Protein AF-C5M6R9-F1 (afdb_monomer_lite)

InterPro domains:
  IPR021102 Peptide-N4-(N-acetyl-beta-glucosaminyl)asparagine amidase A [PTHR31104] (131-261)
  IPR056948 Peptide N-acetyl-beta-D-glucosaminyl asparaginase amidase A, N-terminal [PF12222] (145-262)

Structure (mmCIF, N/CA/C/O backbone):
data_AF-C5M6R9-F1
#
_entry.id   AF-C5M6R9-F1
#
loop_
_atom_site.group_PDB
_atom_site.id
_atom_site.type_symbol
_atom_site.label_atom_id
_atom_site.label_alt_id
_atom_site.label_comp_id
_atom_site.label_asym_id
_atom_site.label_entity_id
_atom_site.label_seq_id
_atom_site.pdbx_PDB_ins_code
_atom_site.Cartn_x
_atom_site.Cartn_y
_atom_site.Cartn_z
_atom_site.occupancy
_atom_site.B_iso_or_equiv
_atom_site.auth_seq_id
_atom_site.auth_comp_id
_atom_site.auth_asym_id
_atom_site.auth_atom_id
_atom_site.pdbx_PDB_model_num
ATOM 1 N N . MET A 1 1 ? -46.807 18.264 -46.417 1.00 38.69 1 MET A N 1
ATOM 2 C CA . MET A 1 1 ? -46.047 17.121 -46.962 1.00 38.69 1 MET A CA 1
ATOM 3 C C . MET A 1 1 ? -45.577 16.313 -45.769 1.00 38.69 1 MET A C 1
ATOM 5 O O . MET A 1 1 ? -45.099 16.909 -44.813 1.00 38.69 1 MET A O 1
ATOM 9 N N . SER A 1 2 ? -45.926 15.034 -45.768 1.00 37.41 2 SER A N 1
ATOM 10 C CA . SER A 1 2 ? -45.982 14.111 -44.634 1.00 37.41 2 SER A CA 1
ATOM 11 C C . SER A 1 2 ? -44.645 13.900 -43.928 1.00 37.41 2 SER A C 1
ATOM 13 O O . SER A 1 2 ? -43.600 13.808 -44.567 1.00 37.41 2 SER A O 1
ATOM 15 N N . PHE A 1 3 ? -44.712 13.769 -42.603 1.00 45.31 3 PHE A N 1
ATOM 16 C CA . PHE A 1 3 ? -43.693 13.081 -41.820 1.00 45.31 3 PHE A CA 1
ATOM 17 C C . PHE A 1 3 ? -43.727 11.605 -42.219 1.00 45.31 3 PHE A C 1
ATOM 19 O O . PHE A 1 3 ? -44.753 10.948 -42.058 1.00 45.31 3 PHE A O 1
ATOM 26 N N . GLN A 1 4 ? -42.632 11.117 -42.794 1.00 43.00 4 GLN A N 1
ATOM 27 C CA . GLN A 1 4 ? -42.444 9.701 -43.078 1.00 43.00 4 GLN A CA 1
ATOM 28 C C . GLN A 1 4 ? -41.712 9.076 -41.885 1.00 43.00 4 GLN A C 1
ATOM 30 O O . GLN A 1 4 ? -40.565 9.434 -41.604 1.00 43.00 4 GLN A O 1
ATOM 35 N N . ASP A 1 5 ? -42.404 8.171 -41.194 1.00 44.88 5 ASP A N 1
ATOM 36 C CA . ASP A 1 5 ? -41.852 7.270 -40.184 1.00 44.88 5 ASP A CA 1
ATOM 37 C C . ASP A 1 5 ? -40.653 6.498 -40.749 1.00 44.88 5 ASP A C 1
ATOM 39 O O . ASP A 1 5 ? -40.731 5.895 -41.824 1.00 44.88 5 ASP A O 1
ATOM 43 N N . LYS A 1 6 ? -39.535 6.514 -40.017 1.00 52.47 6 LYS A N 1
ATOM 44 C CA . LYS A 1 6 ? -38.397 5.626 -40.265 1.00 52.47 6 LYS A CA 1
ATOM 45 C C . LYS A 1 6 ? -38.565 4.354 -39.435 1.00 52.47 6 LYS A C 1
ATOM 47 O O . LYS A 1 6 ? -38.805 4.414 -38.235 1.00 52.47 6 LYS A O 1
ATOM 52 N N . ASN A 1 7 ? -38.435 3.231 -40.129 1.00 51.91 7 ASN A N 1
ATOM 53 C CA . ASN A 1 7 ? -38.547 1.857 -39.650 1.00 51.91 7 ASN A CA 1
ATOM 54 C C . ASN A 1 7 ? -37.552 1.569 -38.493 1.00 51.91 7 ASN A C 1
ATOM 56 O O . ASN A 1 7 ? -36.393 1.963 -38.629 1.00 51.91 7 ASN A O 1
ATOM 60 N N . PRO A 1 8 ? -37.940 0.900 -37.387 1.00 50.84 8 PRO A N 1
ATOM 61 C CA . PRO A 1 8 ? -37.079 0.720 -36.211 1.00 50.84 8 PRO A CA 1
ATOM 62 C C . PRO A 1 8 ? -36.152 -0.515 -36.243 1.00 50.84 8 PRO A C 1
ATOM 64 O O . PRO A 1 8 ? -35.518 -0.804 -35.232 1.00 50.84 8 PRO A O 1
ATOM 67 N N . ASP A 1 9 ? -36.011 -1.206 -37.377 1.00 47.12 9 ASP A N 1
ATOM 68 C CA . ASP A 1 9 ? -35.342 -2.520 -37.438 1.00 47.12 9 ASP A CA 1
ATOM 69 C C . ASP A 1 9 ? -33.933 -2.509 -38.080 1.00 47.12 9 ASP A C 1
ATOM 71 O O . ASP A 1 9 ? -33.476 -3.525 -38.602 1.00 47.12 9 ASP A O 1
ATOM 75 N N . GLU A 1 10 ? -33.204 -1.386 -38.056 1.00 50.50 10 GLU A N 1
ATOM 76 C CA . GLU A 1 10 ? -31.784 -1.388 -38.456 1.00 50.50 10 GLU A CA 1
ATOM 77 C C . GLU A 1 10 ? -30.890 -1.897 -37.312 1.00 50.50 10 GLU A C 1
ATOM 79 O O . GLU A 1 10 ? -30.473 -1.166 -36.411 1.00 50.50 10 GLU A O 1
ATOM 84 N N . GLU A 1 11 ? -30.594 -3.194 -37.364 1.00 43.97 11 GLU A N 1
ATOM 85 C CA . GLU A 1 11 ? -29.612 -3.876 -36.527 1.00 43.97 11 GLU A CA 1
ATOM 86 C C . GLU A 1 11 ? -28.192 -3.355 -36.840 1.00 43.97 11 GLU A C 1
ATOM 88 O O . GLU A 1 11 ? -27.614 -3.621 -37.895 1.00 43.97 11 GLU A O 1
ATOM 93 N N . TYR A 1 12 ? -27.617 -2.568 -35.925 1.00 38.44 12 TYR A N 1
ATOM 94 C CA . TYR A 1 12 ? -26.248 -2.053 -36.037 1.00 38.44 12 TYR A CA 1
ATOM 95 C C . TYR A 1 12 ? -25.220 -3.183 -35.843 1.00 38.44 12 TYR A C 1
ATOM 97 O O . TYR A 1 12 ? -24.887 -3.551 -34.715 1.00 38.44 12 TYR A O 1
ATOM 105 N N . SER A 1 13 ? -24.660 -3.709 -36.937 1.00 40.56 13 SER A N 1
ATOM 106 C CA . SER A 1 13 ? -23.525 -4.637 -36.884 1.00 40.56 13 SER A CA 1
ATOM 107 C C . SER A 1 13 ? -22.204 -3.879 -36.681 1.00 40.56 13 SER A C 1
ATOM 109 O O . SER A 1 13 ? -21.781 -3.110 -37.547 1.00 40.56 13 SER A O 1
ATOM 111 N N . PHE A 1 14 ? -21.523 -4.109 -35.557 1.00 39.47 14 PHE A N 1
ATOM 112 C CA . PHE A 1 14 ? -20.138 -3.670 -35.357 1.00 39.47 14 PHE A CA 1
ATOM 113 C C . PHE A 1 14 ? -19.188 -4.551 -36.188 1.00 39.47 14 PHE A C 1
ATOM 115 O O . PHE A 1 14 ? -19.327 -5.775 -36.138 1.00 39.47 14 PHE A O 1
ATOM 122 N N . PRO A 1 15 ? -18.195 -3.994 -36.908 1.00 38.84 15 PRO A N 1
ATOM 123 C CA . PRO A 1 15 ? -17.178 -4.813 -37.557 1.00 38.84 15 PRO A CA 1
ATOM 124 C C . PRO A 1 15 ? -16.366 -5.554 -36.487 1.00 38.84 15 PRO A C 1
ATOM 126 O O . PRO A 1 15 ? -15.721 -4.927 -35.644 1.00 38.84 15 PRO A O 1
ATOM 129 N N . GLN A 1 16 ? -16.399 -6.887 -36.507 1.00 38.69 16 GLN A N 1
ATOM 130 C CA . GLN A 1 16 ? -15.466 -7.716 -35.749 1.00 38.69 16 GLN A CA 1
ATOM 131 C C . GLN A 1 16 ? -14.066 -7.488 -36.327 1.00 38.69 16 GLN A C 1
ATOM 133 O O . GLN A 1 16 ? -13.792 -7.851 -37.468 1.00 38.69 16 GLN A O 1
ATOM 138 N N . ALA A 1 17 ? -13.181 -6.859 -35.556 1.00 43.09 17 ALA A N 1
ATOM 139 C CA . ALA A 1 17 ? -11.762 -6.864 -35.873 1.00 43.09 17 ALA A CA 1
ATOM 140 C C . ALA A 1 17 ? -11.228 -8.276 -35.594 1.00 43.09 17 ALA A C 1
ATOM 142 O O . ALA A 1 17 ? -11.026 -8.649 -34.438 1.00 43.09 17 ALA A O 1
ATOM 143 N N . GLU A 1 18 ? -11.048 -9.071 -36.647 1.00 43.03 18 GLU A N 1
ATOM 144 C CA . GLU A 1 18 ? -10.350 -10.352 -36.567 1.00 43.03 18 GLU A CA 1
ATOM 145 C C . GLU A 1 18 ? -8.903 -10.103 -36.117 1.00 43.03 18 GLU A C 1
ATOM 147 O O . GLU A 1 18 ? -8.124 -9.416 -36.781 1.00 43.03 18 GLU A O 1
ATOM 152 N N . LEU A 1 19 ? -8.550 -10.630 -34.943 1.00 47.28 19 LEU A N 1
ATOM 153 C CA . LEU A 1 19 ? -7.165 -10.700 -34.486 1.00 47.28 19 LEU A CA 1
ATOM 154 C C . LEU A 1 19 ? -6.389 -11.643 -35.422 1.00 47.28 19 LEU A C 1
ATOM 156 O O . LEU A 1 19 ? -6.936 -12.678 -35.810 1.00 47.28 19 LEU A O 1
ATOM 160 N N . PRO A 1 20 ? -5.130 -11.332 -35.781 1.00 45.91 20 PRO A N 1
ATOM 161 C CA . PRO A 1 20 ? -4.355 -12.201 -36.656 1.00 45.91 20 PRO A CA 1
ATOM 162 C C . PRO A 1 20 ? -4.184 -13.600 -36.033 1.00 45.91 20 PRO A C 1
ATOM 164 O O . PRO A 1 20 ? -4.051 -13.715 -34.809 1.00 45.91 20 PRO A O 1
ATOM 167 N N . PRO A 1 21 ? -4.176 -14.665 -36.854 1.00 37.38 21 PRO A N 1
ATOM 168 C CA . PRO A 1 21 ? -4.098 -16.037 -36.373 1.00 37.38 21 PRO A CA 1
ATOM 169 C C . PRO A 1 21 ? -2.749 -16.306 -35.695 1.00 37.38 21 PRO A C 1
ATOM 171 O O . PRO A 1 21 ? -1.691 -15.912 -36.185 1.00 37.38 21 PRO A O 1
ATOM 174 N N . TYR A 1 22 ? -2.812 -16.991 -34.553 1.00 37.94 22 TYR A N 1
ATOM 175 C CA . TYR A 1 22 ? -1.663 -17.415 -33.759 1.00 37.94 22 TYR A CA 1
ATOM 176 C C . TYR A 1 22 ? -0.849 -18.437 -34.564 1.00 37.94 22 TYR A C 1
ATOM 178 O O . TYR A 1 22 ? -1.315 -19.548 -34.803 1.00 37.94 22 TYR A O 1
ATOM 186 N N . SER A 1 23 ? 0.346 -18.065 -35.025 1.00 39.31 23 SER A N 1
ATOM 187 C CA . SER A 1 23 ? 1.280 -19.024 -35.613 1.00 39.31 23 SER A CA 1
ATOM 188 C C . SER A 1 23 ? 1.998 -19.778 -34.497 1.00 39.31 23 SER A C 1
ATOM 190 O O . SER A 1 23 ? 2.728 -19.175 -33.705 1.00 39.31 23 SER A O 1
ATOM 192 N N . ASP A 1 24 ? 1.799 -21.092 -34.469 1.00 34.03 24 ASP A N 1
ATOM 193 C CA . ASP A 1 24 ? 2.538 -22.053 -33.660 1.00 34.03 24 ASP A CA 1
ATOM 194 C C . ASP A 1 24 ? 4.047 -21.941 -33.924 1.00 34.03 24 ASP A C 1
ATOM 196 O O . ASP A 1 24 ? 4.553 -22.383 -34.953 1.00 34.03 24 ASP A O 1
ATOM 200 N N . ILE A 1 25 ? 4.795 -21.377 -32.972 1.00 43.09 25 ILE A N 1
ATOM 201 C CA . ILE A 1 25 ? 6.245 -21.594 -32.870 1.00 43.09 25 ILE A CA 1
ATOM 202 C C . ILE A 1 25 ? 6.460 -22.749 -31.890 1.00 43.09 25 ILE A C 1
ATOM 204 O O . ILE A 1 25 ? 7.036 -22.618 -30.814 1.00 43.09 25 ILE A O 1
ATOM 208 N N . SER A 1 26 ? 5.940 -23.910 -32.265 1.00 38.34 26 SER A N 1
ATOM 209 C CA . SER A 1 26 ? 6.438 -25.205 -31.830 1.00 38.34 26 SER A CA 1
ATOM 210 C C . SER A 1 26 ? 7.038 -25.838 -33.077 1.00 38.34 26 SER A C 1
ATOM 21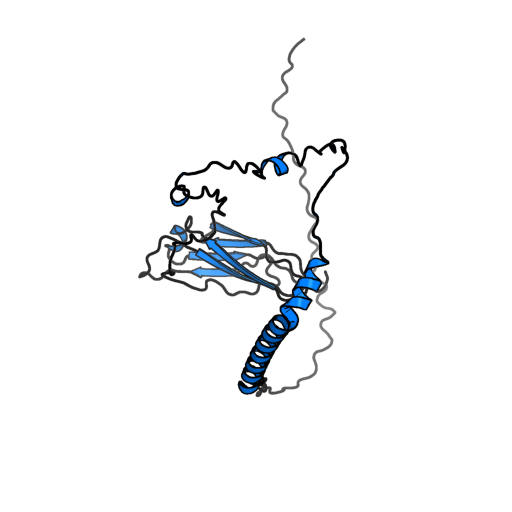2 O O . SER A 1 26 ? 6.315 -26.433 -33.859 1.00 38.34 26 SER A O 1
ATOM 214 N N . ASN A 1 27 ? 8.323 -25.548 -33.329 1.00 37.94 27 ASN A N 1
ATOM 215 C CA . ASN A 1 27 ? 9.288 -26.293 -34.168 1.00 37.94 27 ASN A CA 1
ATOM 216 C C . ASN A 1 27 ? 10.447 -25.382 -34.635 1.00 37.94 27 ASN A C 1
ATOM 218 O O . ASN A 1 27 ? 10.766 -25.332 -35.814 1.00 37.94 27 ASN A O 1
ATOM 222 N N . THR A 1 28 ? 11.092 -24.656 -33.714 1.00 35.38 28 THR A N 1
ATOM 223 C CA . THR A 1 28 ? 12.448 -24.088 -33.908 1.00 35.38 28 THR A CA 1
ATOM 224 C C . THR A 1 28 ? 13.198 -24.023 -32.567 1.00 35.38 28 THR A C 1
ATOM 226 O O . THR A 1 28 ? 13.819 -23.016 -32.237 1.00 35.38 28 THR A O 1
ATOM 229 N N . VAL A 1 29 ? 13.073 -25.065 -31.734 1.00 35.41 29 VAL A N 1
ATOM 230 C CA . VAL A 1 29 ? 13.746 -25.162 -30.415 1.00 35.41 29 VAL A CA 1
ATOM 231 C C . VAL A 1 29 ? 14.831 -26.253 -30.394 1.00 35.41 29 VAL A C 1
ATOM 233 O O . VAL A 1 29 ? 15.548 -26.388 -29.405 1.00 35.41 29 VAL A O 1
ATOM 236 N N . ASP A 1 30 ? 15.046 -26.961 -31.506 1.00 33.09 30 ASP A N 1
ATOM 237 C CA . ASP A 1 30 ? 15.915 -28.146 -31.529 1.00 33.09 30 ASP A CA 1
ATOM 238 C C . ASP A 1 30 ? 17.268 -27.976 -32.250 1.00 33.09 30 ASP A C 1
ATOM 240 O O . ASP A 1 30 ? 18.009 -28.949 -32.338 1.00 33.09 30 ASP A O 1
ATOM 244 N N . GLU A 1 31 ? 17.669 -26.769 -32.682 1.00 41.78 31 GLU A N 1
ATOM 245 C CA . GLU A 1 31 ? 18.956 -26.586 -33.401 1.00 41.78 31 GLU A CA 1
ATOM 246 C C . GLU A 1 31 ? 20.002 -25.647 -32.763 1.00 41.78 31 GLU A C 1
ATOM 248 O O . GLU A 1 31 ? 21.123 -25.595 -33.251 1.00 41.78 31 GLU A O 1
ATOM 253 N N . GLU A 1 32 ? 19.753 -25.007 -31.612 1.00 35.00 32 GLU A N 1
ATOM 254 C CA . GLU A 1 32 ? 20.818 -24.267 -30.884 1.00 35.00 32 GLU A CA 1
ATOM 255 C C . GLU A 1 32 ? 21.062 -24.758 -29.446 1.00 35.00 32 GLU A C 1
ATOM 257 O O . GLU A 1 32 ? 21.729 -24.116 -28.636 1.00 35.00 32 GLU A O 1
ATOM 262 N N . LYS A 1 33 ? 20.598 -25.969 -29.122 1.00 33.91 33 LYS A N 1
ATOM 263 C CA . LYS A 1 33 ? 20.999 -26.702 -27.910 1.00 33.91 33 LYS A CA 1
ATOM 264 C C . LYS A 1 33 ? 22.214 -27.597 -28.175 1.00 33.91 33 LYS A C 1
ATOM 266 O O . LYS A 1 33 ? 22.142 -28.794 -27.926 1.00 33.91 33 LYS A O 1
ATOM 271 N N . GLN A 1 34 ? 23.333 -27.065 -28.678 1.00 37.12 34 GLN A N 1
ATOM 272 C CA . GLN A 1 34 ? 24.562 -27.876 -28.793 1.00 37.12 34 GLN A CA 1
ATOM 273 C C . GLN A 1 34 ? 25.880 -27.093 -28.958 1.00 37.12 34 GLN A C 1
ATOM 275 O O . GLN A 1 34 ? 26.711 -27.418 -29.790 1.00 37.12 34 GLN A O 1
ATOM 280 N N . SER A 1 35 ? 26.124 -26.095 -28.112 1.00 33.97 35 SER A N 1
ATOM 281 C CA . SER A 1 35 ? 27.475 -25.655 -27.700 1.00 33.97 35 SER A CA 1
ATOM 282 C C . SER A 1 35 ? 27.245 -24.603 -26.618 1.00 33.97 35 SER A C 1
ATOM 284 O O . SER A 1 35 ? 26.665 -23.567 -26.900 1.00 33.97 35 SER A O 1
ATOM 286 N N . PHE A 1 36 ? 27.426 -24.845 -25.327 1.00 27.89 36 PHE A N 1
ATOM 287 C CA . PHE A 1 36 ? 28.705 -24.844 -24.630 1.00 27.89 36 PHE A CA 1
ATOM 288 C C . PHE A 1 36 ? 28.403 -25.298 -23.191 1.00 27.89 36 PHE A C 1
ATOM 290 O O . PHE A 1 36 ? 28.194 -24.488 -22.293 1.00 27.89 36 PHE A O 1
ATOM 297 N N . LEU A 1 37 ? 28.306 -26.606 -22.973 1.00 31.09 37 LEU A N 1
ATOM 298 C CA . LEU A 1 37 ? 28.432 -27.202 -21.645 1.00 31.09 37 LEU A CA 1
ATOM 299 C C . LEU A 1 37 ? 29.701 -28.040 -21.690 1.00 31.09 37 LEU A C 1
ATOM 301 O O . LEU A 1 37 ? 29.685 -29.113 -22.278 1.00 31.09 37 LEU A O 1
ATOM 305 N N . ASN A 1 38 ? 30.788 -27.479 -21.161 1.00 29.38 38 ASN A N 1
ATOM 306 C CA . ASN A 1 38 ? 31.973 -28.163 -20.645 1.00 29.38 38 ASN A CA 1
ATOM 307 C C . ASN A 1 38 ? 32.822 -27.104 -19.929 1.00 29.38 38 ASN A C 1
ATOM 309 O O . ASN A 1 38 ? 33.518 -26.334 -20.581 1.00 29.38 38 ASN A O 1
ATOM 313 N N . ASP A 1 39 ? 32.674 -27.005 -18.610 1.00 31.62 39 ASP A N 1
ATOM 314 C CA . ASP A 1 39 ? 33.813 -27.057 -17.686 1.00 31.62 39 ASP A CA 1
ATOM 315 C C . ASP A 1 39 ? 33.324 -26.943 -16.238 1.00 31.62 39 ASP A C 1
ATOM 317 O O . ASP A 1 39 ? 32.866 -25.902 -15.763 1.00 31.62 39 ASP A O 1
ATOM 321 N N . ASP A 1 40 ? 33.449 -28.063 -15.531 1.00 35.78 40 ASP A N 1
ATOM 322 C CA . ASP A 1 40 ? 33.342 -28.163 -14.086 1.00 35.78 40 ASP A CA 1
ATOM 323 C C . ASP A 1 40 ? 34.528 -27.451 -13.419 1.00 35.78 40 ASP A C 1
ATOM 325 O O . ASP A 1 40 ? 35.662 -27.936 -13.442 1.00 35.78 40 ASP A O 1
ATOM 329 N N . LYS A 1 41 ? 34.261 -26.345 -12.718 1.00 31.66 41 LYS A N 1
ATOM 330 C CA . LYS A 1 41 ? 35.096 -25.899 -11.593 1.00 31.66 41 LYS A CA 1
ATOM 331 C C . LYS A 1 41 ? 34.223 -25.541 -10.396 1.00 31.66 41 LYS A C 1
ATOM 333 O O . LYS A 1 41 ? 33.537 -24.525 -10.373 1.00 31.66 41 LYS A O 1
ATOM 338 N N . LYS A 1 42 ? 34.288 -26.396 -9.371 1.00 31.55 42 LYS A N 1
ATOM 339 C CA . LYS A 1 42 ? 33.878 -26.079 -8.000 1.00 31.55 42 LYS A CA 1
ATOM 340 C C . LYS A 1 42 ? 34.841 -25.037 -7.430 1.00 31.55 42 LYS A C 1
ATOM 342 O O . LYS A 1 42 ? 35.976 -25.382 -7.111 1.00 31.55 42 LYS A O 1
ATOM 347 N N . GLU A 1 43 ? 34.379 -23.808 -7.236 1.00 29.80 43 GLU A N 1
ATOM 348 C CA . GLU A 1 43 ? 35.031 -22.847 -6.343 1.00 29.80 43 GLU A CA 1
ATOM 349 C C . GLU A 1 43 ? 34.159 -22.611 -5.106 1.00 29.80 43 GLU A C 1
ATOM 351 O O . GLU A 1 43 ? 33.009 -22.179 -5.185 1.00 29.80 43 GLU A O 1
ATOM 356 N N . ASN A 1 44 ? 34.731 -22.947 -3.950 1.00 28.86 44 ASN A N 1
ATOM 357 C CA . ASN A 1 44 ? 34.234 -22.587 -2.631 1.00 28.86 44 ASN A CA 1
ATOM 358 C C . ASN A 1 44 ? 34.401 -21.076 -2.425 1.00 28.86 44 ASN A C 1
ATOM 360 O O . ASN A 1 44 ? 35.529 -20.589 -2.419 1.00 28.86 44 ASN A O 1
ATOM 364 N N . TYR A 1 45 ? 33.307 -20.364 -2.156 1.00 30.95 45 TYR A N 1
ATOM 365 C CA . TYR A 1 45 ? 33.340 -19.004 -1.614 1.00 30.95 45 TYR A CA 1
ATOM 366 C C . TYR A 1 45 ? 32.698 -18.986 -0.221 1.00 30.95 45 TYR A C 1
ATOM 368 O O . TYR A 1 45 ? 31.601 -18.473 -0.017 1.00 30.95 45 TYR A O 1
ATOM 376 N N . GLU A 1 46 ? 33.409 -19.546 0.757 1.00 37.03 46 GLU A N 1
ATOM 377 C CA . GLU A 1 46 ? 33.396 -18.988 2.109 1.00 37.03 46 GLU A CA 1
ATOM 378 C C . GLU A 1 46 ? 34.371 -17.800 2.139 1.00 37.03 46 GLU A C 1
ATOM 380 O O . GLU A 1 46 ? 35.474 -17.887 1.602 1.00 37.03 46 GLU A O 1
ATOM 385 N N . ASN A 1 47 ? 33.966 -16.720 2.814 1.00 34.44 47 ASN A N 1
ATOM 386 C CA . ASN A 1 47 ? 34.679 -15.450 3.033 1.00 34.44 47 ASN A CA 1
ATOM 387 C C . ASN A 1 47 ? 34.482 -14.366 1.962 1.00 34.44 47 ASN A C 1
ATOM 389 O O . ASN A 1 47 ? 35.369 -14.053 1.173 1.00 34.44 47 ASN A O 1
ATOM 393 N N . SER A 1 48 ? 33.345 -13.671 2.044 1.00 32.38 48 SER A N 1
ATOM 394 C CA . SER A 1 48 ? 33.283 -12.280 1.591 1.00 32.38 48 SER A CA 1
ATOM 395 C C . SER A 1 48 ? 33.916 -11.394 2.677 1.00 32.38 48 SER A C 1
ATOM 397 O O . SER A 1 48 ? 33.453 -11.433 3.823 1.00 32.38 48 SER A O 1
ATOM 399 N N . PRO A 1 49 ? 34.982 -10.621 2.395 1.00 33.16 49 PRO A N 1
ATOM 400 C CA . PRO A 1 49 ? 35.512 -9.684 3.367 1.00 33.16 49 PRO A CA 1
ATOM 401 C C . PRO A 1 49 ? 34.472 -8.587 3.579 1.00 33.16 49 PRO A C 1
ATOM 403 O O . PRO A 1 49 ? 34.076 -7.883 2.652 1.00 33.16 49 PRO A O 1
ATOM 406 N N . SER A 1 50 ? 34.038 -8.432 4.828 1.00 30.25 50 SER A N 1
ATOM 407 C CA . SER A 1 50 ? 33.283 -7.272 5.286 1.00 30.25 50 SER A CA 1
ATOM 408 C C . SER A 1 50 ? 33.938 -5.999 4.745 1.00 30.25 50 SER A C 1
ATOM 410 O O . SER A 1 50 ? 35.070 -5.676 5.126 1.00 30.25 50 SER A O 1
ATOM 412 N N . LEU A 1 51 ? 33.237 -5.276 3.871 1.00 34.03 51 LEU A N 1
ATOM 413 C CA . LEU A 1 51 ? 33.630 -3.938 3.458 1.00 34.03 51 LEU A CA 1
ATOM 414 C C . LEU A 1 51 ? 33.596 -3.077 4.725 1.00 34.03 51 LEU A C 1
ATOM 416 O O . LEU A 1 51 ? 32.531 -2.690 5.206 1.00 34.03 51 LEU A O 1
ATOM 420 N N . LYS A 1 52 ? 34.766 -2.864 5.337 1.00 33.47 52 LYS A N 1
ATOM 421 C CA . LYS A 1 52 ? 34.917 -1.969 6.480 1.00 33.47 52 LYS A CA 1
ATOM 422 C C . LYS A 1 52 ? 34.504 -0.585 6.000 1.00 33.47 52 LYS A C 1
ATOM 424 O O . LYS A 1 52 ? 35.292 0.113 5.369 1.00 33.47 52 LYS A O 1
ATOM 429 N N . VAL A 1 53 ? 33.273 -0.182 6.311 1.00 36.72 53 VAL A N 1
ATOM 430 C CA . VAL A 1 53 ? 32.902 1.230 6.335 1.00 36.72 53 VAL A CA 1
ATOM 431 C C . VAL A 1 53 ? 33.927 1.888 7.244 1.00 36.72 53 VAL A C 1
ATOM 433 O O . VAL A 1 53 ? 33.997 1.587 8.438 1.00 36.72 53 VAL A O 1
ATOM 436 N N . ALA A 1 54 ? 34.786 2.716 6.654 1.00 43.03 54 ALA A N 1
ATOM 437 C CA . ALA A 1 54 ? 35.746 3.499 7.398 1.00 43.03 54 ALA A CA 1
ATOM 438 C C . ALA A 1 54 ? 34.957 4.294 8.440 1.00 43.03 54 ALA A C 1
ATOM 440 O O . ALA A 1 54 ? 34.175 5.188 8.112 1.00 43.03 54 ALA A O 1
ATOM 441 N N . ARG A 1 55 ? 35.130 3.917 9.709 1.00 44.31 55 ARG A N 1
ATOM 442 C CA . ARG A 1 55 ? 34.650 4.657 10.869 1.00 44.31 55 ARG A CA 1
ATOM 443 C C . ARG A 1 55 ? 35.367 6.004 10.838 1.00 44.31 55 ARG A C 1
ATOM 445 O O . ARG A 1 55 ? 36.464 6.137 11.371 1.00 44.31 55 ARG A O 1
ATOM 452 N N . SER A 1 56 ? 34.782 6.962 10.114 1.00 52.41 56 SER A N 1
ATOM 453 C CA . SER A 1 56 ? 35.213 8.357 10.057 1.00 52.41 56 SER A CA 1
ATOM 454 C C . SER A 1 56 ? 35.399 8.814 11.494 1.00 52.41 56 SER A C 1
ATOM 456 O O . SER A 1 56 ? 34.455 8.765 12.285 1.00 52.41 56 SER A O 1
ATOM 458 N N . SER A 1 57 ? 36.648 9.110 11.856 1.00 61.78 57 SER A N 1
ATOM 459 C CA . SER A 1 57 ? 37.007 9.310 13.251 1.00 61.78 57 SER A CA 1
ATOM 460 C C . SER A 1 57 ? 36.196 10.480 13.800 1.00 61.78 57 SER A C 1
ATOM 462 O O . SER A 1 57 ? 36.187 11.570 13.224 1.00 61.78 57 SER A O 1
ATOM 464 N N . ASP A 1 58 ? 35.512 10.266 14.924 1.00 63.19 58 ASP A N 1
ATOM 465 C CA . ASP A 1 58 ? 34.712 11.299 15.594 1.00 63.19 58 ASP A CA 1
ATOM 466 C C . ASP A 1 58 ? 35.533 12.566 15.893 1.00 63.19 58 ASP A C 1
ATOM 468 O O . ASP A 1 58 ? 34.985 13.655 16.052 1.00 63.19 58 ASP A O 1
ATOM 472 N N . LYS A 1 59 ? 36.867 12.443 15.900 1.00 66.06 59 LYS A N 1
ATOM 473 C CA . LYS A 1 59 ? 37.809 13.555 16.004 1.00 66.06 59 LYS A CA 1
ATOM 474 C C . LYS A 1 59 ? 37.713 14.496 14.802 1.00 66.06 59 LYS A C 1
ATOM 476 O O . LYS A 1 59 ? 37.612 15.696 15.016 1.00 66.06 59 LYS A O 1
ATOM 481 N N . LEU A 1 60 ? 37.676 13.988 13.566 1.00 70.38 60 LEU A N 1
ATOM 482 C CA . LEU A 1 60 ? 37.613 14.825 12.359 1.00 70.38 60 LEU A CA 1
ATOM 483 C C . LEU A 1 60 ? 36.307 15.629 12.299 1.00 70.38 60 LEU A C 1
ATOM 485 O O . LEU A 1 60 ? 36.332 16.823 12.024 1.00 70.38 60 LEU A O 1
ATOM 489 N N . LYS A 1 61 ? 35.172 15.005 12.644 1.00 72.12 61 LYS A N 1
ATOM 490 C CA . LYS A 1 61 ? 33.876 15.701 12.722 1.00 72.12 61 LYS A CA 1
ATOM 491 C C . LYS A 1 61 ? 33.884 16.809 13.776 1.00 72.12 61 LYS A C 1
ATOM 493 O O . LYS A 1 61 ? 33.405 17.907 13.502 1.00 72.12 61 LYS A O 1
ATOM 498 N N . ARG A 1 62 ? 34.476 16.548 14.948 1.00 71.81 62 ARG A N 1
ATOM 499 C CA . ARG A 1 62 ? 34.654 17.559 16.003 1.00 71.81 62 ARG A CA 1
ATOM 500 C C . ARG A 1 62 ? 35.591 18.686 15.560 1.00 71.81 62 ARG A C 1
ATOM 502 O O . ARG A 1 62 ? 35.278 19.843 15.812 1.00 71.81 62 ARG A O 1
ATOM 509 N N . PHE A 1 63 ? 36.675 18.385 14.842 1.00 79.38 63 PHE A N 1
ATOM 510 C CA . PHE A 1 63 ? 37.551 19.411 14.266 1.00 79.38 63 PHE A CA 1
ATOM 511 C C . PHE A 1 63 ? 36.809 20.283 13.247 1.00 79.38 63 PHE A C 1
ATOM 513 O O . PHE A 1 63 ? 36.854 21.503 13.366 1.00 79.38 63 PHE A O 1
ATOM 520 N N . CYS A 1 64 ? 36.059 19.700 12.306 1.00 77.00 64 CYS A N 1
ATOM 521 C CA . CYS A 1 64 ? 35.270 20.470 11.337 1.00 77.00 64 CYS A CA 1
ATOM 522 C C . CYS A 1 64 ? 34.222 21.369 12.012 1.00 77.00 64 CYS A C 1
ATOM 524 O O . CYS A 1 64 ? 34.039 22.509 11.591 1.00 77.00 64 CYS A O 1
ATOM 526 N N . GLN A 1 65 ? 33.570 20.898 13.080 1.00 80.88 65 GLN A N 1
ATOM 527 C CA . GLN A 1 65 ? 32.633 21.715 13.859 1.00 80.88 65 GLN A CA 1
ATOM 528 C C . GLN A 1 65 ? 33.329 22.888 14.561 1.00 80.88 65 GLN A C 1
ATOM 530 O O . GLN A 1 65 ? 32.822 24.006 14.520 1.00 80.88 65 GLN A O 1
ATOM 535 N N . VAL A 1 66 ? 34.509 22.669 15.149 1.00 83.56 66 VAL A N 1
ATOM 536 C CA . VAL A 1 66 ? 35.288 23.739 15.793 1.00 83.56 66 VAL A CA 1
ATOM 537 C C . VAL A 1 66 ? 35.777 24.766 14.764 1.00 83.56 66 VAL A C 1
ATOM 539 O O . VAL A 1 66 ? 35.615 25.963 14.985 1.00 83.56 66 VAL A O 1
ATOM 542 N N . PHE A 1 67 ? 36.287 24.329 13.608 1.00 81.19 67 PHE A N 1
ATOM 543 C CA . PHE A 1 67 ? 36.675 25.239 12.522 1.00 81.19 67 PHE A CA 1
ATOM 544 C C . PHE A 1 67 ? 35.482 26.021 11.961 1.00 81.19 67 PHE A C 1
ATOM 546 O O . PHE A 1 67 ? 35.617 27.209 11.679 1.00 81.19 67 PHE A O 1
ATOM 553 N N . SER A 1 68 ? 34.305 25.397 11.862 1.00 85.12 68 SER A N 1
ATOM 554 C CA . SER A 1 68 ? 33.076 26.085 11.456 1.00 85.12 68 SER A CA 1
ATOM 555 C C . SER A 1 68 ? 32.682 27.182 12.447 1.00 85.12 68 SER A C 1
ATOM 557 O O . SER A 1 68 ? 32.305 28.269 12.021 1.00 85.12 68 SER A O 1
ATOM 559 N N . LEU A 1 69 ? 32.780 26.931 13.757 1.00 87.25 69 LEU A N 1
ATOM 560 C CA . LEU A 1 69 ? 32.457 27.933 14.778 1.00 87.25 69 LEU A CA 1
ATOM 561 C C . LEU A 1 69 ? 33.461 29.091 14.786 1.00 87.25 69 LEU A C 1
ATOM 563 O O . LEU A 1 69 ? 33.056 30.247 14.889 1.00 87.25 69 LEU A O 1
ATOM 567 N N . ILE A 1 70 ? 34.754 28.800 14.610 1.00 91.06 70 ILE A N 1
ATOM 568 C CA . ILE A 1 70 ? 35.796 29.830 14.478 1.00 91.06 70 ILE A CA 1
ATOM 569 C C . ILE A 1 70 ? 35.570 30.663 13.210 1.00 91.06 70 ILE A C 1
ATOM 571 O O . ILE A 1 70 ? 35.692 31.884 13.258 1.00 91.06 70 ILE A O 1
ATOM 575 N N . GLY A 1 71 ? 35.184 30.031 12.097 1.00 89.62 71 GLY A N 1
ATOM 576 C CA . GLY A 1 71 ? 34.858 30.723 10.850 1.00 89.62 71 GLY A CA 1
ATOM 577 C C . GLY A 1 71 ? 33.664 31.669 10.990 1.00 89.62 71 GLY A C 1
ATOM 578 O O . GLY A 1 71 ? 33.733 32.811 10.542 1.00 89.62 71 GLY A O 1
ATOM 579 N N . VAL A 1 72 ? 32.598 31.237 11.670 1.00 93.06 72 VAL A N 1
ATOM 580 C CA . VAL A 1 72 ? 31.436 32.096 11.956 1.00 93.06 72 VAL A CA 1
ATOM 581 C C . VAL A 1 72 ? 31.830 33.261 12.862 1.00 93.06 72 VAL A C 1
ATOM 583 O O . VAL A 1 72 ? 31.479 34.402 12.570 1.00 93.06 72 VAL A O 1
ATOM 586 N N . LEU A 1 73 ? 32.603 33.005 13.921 1.00 90.44 73 LEU A N 1
ATOM 587 C CA . LEU A 1 73 ? 33.069 34.054 14.827 1.00 90.44 73 LEU A CA 1
ATOM 588 C C . LEU A 1 73 ? 33.960 35.075 14.103 1.00 90.44 73 LEU A C 1
ATOM 590 O O . LEU A 1 73 ? 33.824 36.275 14.327 1.00 90.44 73 LEU A O 1
ATOM 594 N N . TYR A 1 74 ? 34.828 34.610 13.201 1.00 92.69 74 TYR A N 1
ATOM 595 C CA . TYR A 1 74 ? 35.661 35.477 12.372 1.00 92.69 74 TYR A CA 1
ATOM 596 C C . TYR A 1 74 ? 34.821 36.326 11.415 1.00 92.69 74 TYR A C 1
ATOM 598 O O . TYR A 1 74 ? 35.073 37.518 11.299 1.00 92.69 74 TYR A O 1
ATOM 606 N N . LEU A 1 75 ? 33.793 35.755 10.779 1.00 89.44 75 LEU A N 1
ATOM 607 C CA . LEU A 1 75 ? 32.912 36.488 9.867 1.00 89.44 75 LEU A CA 1
ATOM 608 C C . LEU A 1 75 ? 32.104 37.562 10.603 1.00 89.44 75 LEU A C 1
ATOM 610 O O . LEU A 1 75 ? 32.027 38.696 10.140 1.00 89.44 75 LEU A O 1
ATOM 614 N N . VAL A 1 76 ? 31.559 37.236 11.777 1.00 90.38 76 VAL A N 1
ATOM 615 C CA . VAL A 1 76 ? 30.847 38.208 12.621 1.00 90.38 76 VAL A CA 1
ATOM 616 C C . VAL A 1 76 ? 31.785 39.330 13.071 1.00 90.38 76 VAL A C 1
ATOM 618 O O . VAL A 1 76 ? 31.423 40.498 12.973 1.00 90.38 76 VAL A O 1
ATOM 621 N N . ASN A 1 77 ? 33.004 39.001 13.506 1.00 88.69 77 ASN A N 1
ATOM 622 C CA . ASN A 1 77 ? 34.003 39.993 13.910 1.00 88.69 77 ASN A CA 1
ATOM 623 C C . ASN A 1 77 ? 34.467 40.854 12.717 1.00 88.69 77 ASN A C 1
ATOM 625 O O . ASN A 1 77 ? 34.569 42.070 12.829 1.00 88.69 77 ASN A O 1
ATOM 629 N N . PHE A 1 78 ? 34.640 40.253 11.539 1.00 88.19 78 PHE A N 1
ATOM 630 C CA . PHE A 1 78 ? 34.970 40.958 10.303 1.00 88.19 78 PHE A CA 1
ATOM 631 C C . PHE A 1 78 ? 33.873 41.951 9.900 1.00 88.19 78 PHE A C 1
ATOM 633 O O . PHE A 1 78 ? 34.182 43.100 9.590 1.00 88.19 78 PHE A O 1
ATOM 640 N N . VAL A 1 79 ? 32.599 41.549 9.952 1.00 85.81 79 VAL A N 1
ATOM 641 C CA . VAL A 1 79 ? 31.463 42.447 9.683 1.00 85.81 79 VAL A CA 1
ATOM 642 C C . VAL A 1 79 ? 31.353 43.531 10.753 1.00 85.81 79 VAL A C 1
ATOM 644 O O . VAL A 1 79 ? 31.040 44.665 10.419 1.00 85.81 79 VAL A O 1
ATOM 647 N N . TYR A 1 80 ? 31.636 43.215 12.018 1.00 86.44 80 TYR A N 1
ATOM 648 C CA . TYR A 1 80 ? 31.591 44.182 13.113 1.00 86.44 80 TYR A CA 1
ATOM 649 C C . TYR A 1 80 ? 32.690 45.250 12.997 1.00 86.44 80 TYR A C 1
ATOM 651 O O . TYR A 1 80 ? 32.406 46.440 13.109 1.00 86.44 80 TYR A O 1
ATOM 659 N N . LEU A 1 81 ? 33.934 44.847 12.718 1.00 85.12 81 LEU A N 1
ATOM 660 C CA . LEU A 1 81 ? 35.068 45.767 12.570 1.00 85.12 81 LEU A CA 1
ATOM 661 C C . LEU A 1 81 ? 34.993 46.602 11.288 1.00 85.12 81 LEU A C 1
ATOM 663 O O . LEU A 1 81 ? 35.440 47.743 11.285 1.00 85.12 81 LEU A O 1
ATOM 667 N N . ASN A 1 82 ? 34.407 46.053 10.221 1.00 82.69 82 ASN A N 1
ATOM 668 C CA . ASN A 1 82 ? 34.246 46.734 8.933 1.00 82.69 82 ASN A CA 1
ATOM 669 C C . ASN A 1 82 ? 32.793 47.188 8.700 1.00 82.69 82 ASN A C 1
ATOM 671 O O . ASN A 1 82 ? 32.372 47.353 7.555 1.00 82.69 82 ASN A O 1
ATOM 675 N N . PHE A 1 83 ? 31.999 47.369 9.765 1.00 77.62 83 PHE A N 1
ATOM 676 C CA . PHE A 1 83 ? 30.558 47.632 9.653 1.00 77.62 83 PHE A CA 1
ATOM 677 C C . PHE A 1 83 ? 30.260 48.920 8.879 1.00 77.62 83 PHE A C 1
ATOM 679 O O . PHE A 1 83 ? 29.340 48.956 8.061 1.00 77.62 83 PHE A O 1
ATOM 686 N N . SER A 1 84 ? 31.076 49.959 9.079 1.00 75.31 84 SER A N 1
ATOM 687 C CA . SER A 1 84 ? 30.982 51.218 8.336 1.00 75.31 84 SER A CA 1
ATOM 688 C C . SER A 1 84 ? 31.230 51.021 6.840 1.00 75.31 84 SER A C 1
ATOM 690 O O . SER A 1 84 ? 30.464 51.521 6.019 1.00 75.31 84 SER A O 1
ATOM 692 N N . ASP A 1 85 ? 32.247 50.243 6.470 1.00 75.75 85 ASP A N 1
ATOM 693 C CA . ASP A 1 85 ? 32.594 49.983 5.069 1.00 75.75 85 ASP A CA 1
ATOM 694 C C . ASP A 1 85 ? 31.583 49.049 4.394 1.00 75.75 85 ASP A C 1
ATOM 696 O O . ASP A 1 85 ? 31.275 49.211 3.212 1.00 75.75 85 ASP A O 1
ATOM 700 N N . PHE A 1 86 ? 30.991 48.126 5.154 1.00 67.62 86 PHE A N 1
ATOM 701 C CA . PHE A 1 86 ? 29.894 47.277 4.698 1.00 67.62 86 PHE A CA 1
ATOM 702 C C . PHE A 1 86 ? 28.617 48.087 4.426 1.00 67.62 86 PHE A C 1
ATOM 704 O O . PHE A 1 86 ? 28.008 47.930 3.367 1.00 67.62 86 PHE A O 1
ATOM 711 N N . GLN A 1 87 ? 28.237 49.008 5.321 1.00 65.69 87 GLN A N 1
ATOM 712 C CA . GLN A 1 87 ? 27.097 49.904 5.090 1.00 65.69 87 GLN A CA 1
ATOM 713 C C . GLN A 1 87 ? 27.337 50.870 3.922 1.00 65.69 87 GLN A C 1
ATOM 715 O O . GLN A 1 87 ? 26.445 51.061 3.095 1.00 65.69 87 GLN A O 1
ATOM 720 N N . ASN A 1 88 ? 28.552 51.407 3.786 1.00 69.81 88 ASN A N 1
ATOM 721 C CA . ASN A 1 88 ? 28.939 52.257 2.654 1.00 69.81 88 ASN A CA 1
ATOM 722 C C . ASN A 1 88 ? 29.029 51.481 1.323 1.00 69.81 88 ASN A C 1
ATOM 724 O O . ASN A 1 88 ? 28.851 52.044 0.242 1.00 69.81 88 ASN A O 1
ATOM 728 N N . GLY A 1 89 ? 29.309 50.177 1.374 1.00 66.06 89 GLY A N 1
ATOM 729 C CA . GLY A 1 89 ? 29.247 49.279 0.221 1.00 66.06 89 GLY A CA 1
ATOM 730 C C . GLY A 1 89 ? 27.811 48.961 -0.202 1.00 66.06 89 GLY A C 1
ATOM 731 O O . GLY A 1 89 ? 27.530 48.888 -1.398 1.00 66.06 89 GLY A O 1
ATOM 732 N N . LEU A 1 90 ? 26.899 48.827 0.766 1.00 63.22 90 LEU A N 1
ATOM 733 C CA . LEU A 1 90 ? 25.478 48.562 0.536 1.00 63.22 90 LEU A CA 1
ATOM 734 C C . LEU A 1 90 ? 24.689 49.797 0.086 1.00 63.22 90 LEU A C 1
ATOM 736 O O . LEU A 1 90 ? 23.754 49.654 -0.696 1.00 63.22 90 LEU A O 1
ATOM 740 N N . SER A 1 91 ? 25.093 51.004 0.489 1.00 60.81 91 SER A N 1
ATOM 741 C CA . SER A 1 91 ? 24.458 52.257 0.048 1.00 60.81 91 SER A CA 1
ATOM 742 C C . SER A 1 91 ? 24.668 52.566 -1.442 1.00 60.81 91 SER A C 1
ATOM 744 O O . SER A 1 91 ? 23.962 53.399 -2.006 1.00 60.81 91 SER A O 1
ATOM 746 N N . ARG A 1 92 ? 25.588 51.857 -2.118 1.00 57.91 92 ARG A N 1
ATOM 747 C CA . ARG A 1 92 ? 25.725 51.885 -3.586 1.00 57.91 92 ARG A CA 1
ATOM 748 C C . ARG A 1 92 ? 24.668 51.056 -4.318 1.00 57.91 92 ARG A C 1
ATOM 750 O O . ARG A 1 92 ? 24.494 51.239 -5.521 1.00 57.91 92 ARG A O 1
ATOM 757 N N . TYR A 1 93 ? 23.930 50.196 -3.618 1.00 56.94 93 TYR A N 1
ATOM 758 C CA . TYR A 1 93 ? 22.790 49.470 -4.171 1.00 56.94 93 TYR A CA 1
ATOM 759 C C . TYR A 1 93 ? 21.499 50.239 -3.871 1.00 56.94 93 TYR A C 1
ATOM 761 O O . TYR A 1 93 ? 20.725 49.893 -2.984 1.00 56.94 93 TYR A O 1
ATOM 769 N N . ASN A 1 94 ? 21.262 51.305 -4.638 1.00 45.56 94 ASN A N 1
ATOM 770 C CA . ASN A 1 94 ? 19.957 51.962 -4.686 1.00 45.56 94 ASN A CA 1
ATOM 771 C C . ASN A 1 94 ? 18.953 51.037 -5.392 1.00 45.56 94 ASN A C 1
ATOM 773 O O . ASN A 1 94 ? 18.854 51.049 -6.620 1.00 45.56 94 ASN A O 1
ATOM 777 N N . PHE A 1 95 ? 18.169 50.264 -4.639 1.00 44.06 95 PHE A N 1
ATOM 778 C CA . PHE A 1 95 ? 16.950 49.650 -5.172 1.00 44.06 95 PHE A CA 1
ATOM 779 C C . PHE A 1 95 ? 15.851 50.714 -5.289 1.00 44.06 95 PHE A C 1
ATOM 781 O O . PHE A 1 95 ? 14.917 50.778 -4.497 1.00 44.06 95 PHE A O 1
ATOM 788 N N . ASN A 1 96 ? 15.978 51.569 -6.304 1.00 41.84 96 ASN A N 1
ATOM 789 C CA . ASN A 1 96 ? 14.889 52.419 -6.766 1.00 41.84 96 ASN A CA 1
ATOM 790 C C . ASN A 1 96 ? 13.940 51.576 -7.628 1.00 41.84 96 ASN A C 1
ATOM 792 O O . ASN A 1 96 ? 14.187 51.366 -8.812 1.00 41.84 96 ASN A O 1
ATOM 796 N N . LEU A 1 97 ? 12.832 51.118 -7.045 1.00 42.97 97 LEU A N 1
ATOM 797 C CA . LEU A 1 97 ? 11.684 50.566 -7.778 1.00 42.97 97 LEU A CA 1
ATOM 798 C C . LEU A 1 97 ? 10.613 51.647 -8.020 1.00 42.97 97 LEU A C 1
ATOM 800 O O . LEU A 1 97 ? 9.415 51.408 -7.904 1.00 42.97 97 LEU A O 1
ATOM 804 N N . GLY A 1 98 ? 11.050 52.855 -8.382 1.00 38.22 98 GLY A N 1
ATOM 805 C CA . GLY A 1 98 ? 10.175 53.890 -8.926 1.00 38.22 98 GLY A CA 1
ATOM 806 C C . GLY A 1 98 ? 9.810 53.547 -10.369 1.00 38.22 98 GLY A C 1
ATOM 807 O O . GLY A 1 98 ? 10.594 53.772 -11.287 1.00 38.22 98 GLY A O 1
ATOM 808 N N . CYS A 1 99 ? 8.633 52.962 -10.579 1.00 37.09 99 CYS A N 1
ATOM 809 C CA . CYS A 1 99 ? 8.156 52.570 -11.901 1.00 37.09 99 CYS A CA 1
ATOM 810 C C . CYS A 1 99 ? 7.343 53.712 -12.533 1.00 37.09 99 CYS A C 1
ATOM 812 O O . CYS A 1 99 ? 6.122 53.745 -12.422 1.00 37.09 99 CYS A O 1
ATOM 814 N N . ASN A 1 100 ? 8.002 54.638 -13.231 1.00 44.06 100 ASN A N 1
ATOM 815 C CA . ASN A 1 100 ? 7.309 55.497 -14.194 1.00 44.06 100 ASN A CA 1
ATOM 816 C C . ASN A 1 100 ? 7.126 54.702 -15.495 1.00 44.06 100 ASN A C 1
ATOM 818 O O . ASN A 1 100 ? 7.998 54.699 -16.363 1.00 44.06 100 ASN A O 1
ATOM 822 N N . LYS A 1 101 ? 6.008 53.975 -15.613 1.00 44.06 101 LYS A N 1
ATOM 823 C CA . LYS A 1 101 ? 5.611 53.321 -16.869 1.00 44.06 101 LYS A CA 1
ATOM 824 C C . LYS A 1 101 ? 5.056 54.375 -17.838 1.00 44.06 101 LYS A C 1
ATOM 826 O O . LYS A 1 101 ? 4.132 55.090 -17.453 1.00 44.06 101 LYS A O 1
ATOM 831 N N . PRO A 1 102 ? 5.535 54.464 -19.093 1.00 45.09 102 PRO A N 1
ATOM 832 C CA . PRO A 1 102 ? 4.766 55.141 -20.132 1.00 45.09 102 PRO A CA 1
ATOM 833 C C . PRO A 1 102 ? 3.448 54.375 -20.357 1.00 45.09 102 PRO A C 1
ATOM 835 O O . PRO A 1 102 ? 3.407 53.167 -20.101 1.00 45.09 102 PRO A O 1
ATOM 838 N N . PRO A 1 103 ? 2.365 55.026 -20.822 1.00 44.19 103 PRO A N 1
ATOM 839 C CA . PRO A 1 103 ? 1.078 54.364 -20.998 1.00 44.19 103 PRO A CA 1
ATOM 840 C C . PRO A 1 103 ? 1.188 53.299 -22.095 1.00 44.19 103 PRO A C 1
ATOM 842 O O . PRO A 1 103 ? 1.132 53.589 -23.289 1.00 44.19 103 PRO A O 1
ATOM 845 N N . THR A 1 104 ? 1.370 52.044 -21.694 1.00 50.00 104 THR A N 1
ATOM 846 C CA . THR A 1 104 ? 1.310 50.899 -22.598 1.00 50.00 104 THR A CA 1
ATOM 847 C C . THR A 1 104 ? -0.151 50.536 -22.814 1.00 50.00 104 THR A C 1
ATOM 849 O O . THR A 1 104 ? -0.883 50.322 -21.846 1.00 50.00 104 THR A O 1
ATOM 852 N N . LYS A 1 105 ? -0.578 50.463 -24.081 1.00 53.97 105 LYS A N 1
ATOM 853 C CA . LYS A 1 105 ? -1.903 49.946 -24.449 1.00 53.97 105 LYS A CA 1
ATOM 854 C C . LYS A 1 105 ? -2.122 48.569 -23.795 1.00 53.97 105 LYS A C 1
ATOM 856 O O . LYS A 1 105 ? -1.160 47.800 -23.727 1.00 53.97 105 LYS A O 1
ATOM 861 N N . PRO A 1 106 ? -3.343 48.250 -23.326 1.00 54.06 106 PRO A N 1
ATOM 862 C CA . PRO A 1 106 ? -3.625 46.951 -22.726 1.00 54.06 106 PRO A CA 1
ATOM 863 C C . PRO A 1 106 ? -3.277 45.836 -23.717 1.00 54.06 106 PRO A C 1
ATOM 865 O O . PRO A 1 106 ? -3.752 45.852 -24.851 1.00 54.06 106 PRO A O 1
ATOM 868 N N . LEU A 1 107 ? -2.426 44.893 -23.307 1.00 54.78 107 LEU A N 1
ATOM 869 C CA . LEU A 1 107 ? -2.187 43.670 -24.071 1.00 54.78 107 LEU A CA 1
ATOM 870 C C . LEU A 1 107 ? -3.488 42.863 -24.076 1.00 54.78 107 LEU A C 1
ATOM 872 O O . LEU A 1 107 ? -4.008 42.533 -23.008 1.00 54.78 107 LEU A O 1
ATOM 876 N N . GLU A 1 108 ? -4.023 42.574 -25.262 1.00 59.41 108 GLU A N 1
ATOM 877 C CA . GLU A 1 108 ? -5.213 41.735 -25.400 1.00 59.41 108 GLU A CA 1
ATOM 878 C C . GLU A 1 108 ? -4.940 40.345 -24.817 1.00 59.41 108 GLU A C 1
ATOM 880 O O . GLU A 1 108 ? -3.990 39.653 -25.189 1.00 59.41 108 GLU A O 1
ATOM 885 N N . GLN A 1 109 ? -5.766 39.955 -23.849 1.00 57.22 109 GLN A N 1
ATOM 886 C CA . GLN A 1 109 ? -5.609 38.713 -23.105 1.00 57.22 109 GLN A CA 1
ATOM 887 C C . GLN A 1 109 ? -6.337 37.575 -23.826 1.00 57.22 109 GLN A C 1
ATOM 889 O O . GLN A 1 109 ? -7.525 37.674 -24.135 1.00 57.22 109 GLN A O 1
ATOM 894 N N . HIS A 1 110 ? -5.633 36.464 -24.047 1.00 55.62 110 HIS A N 1
ATOM 895 C CA . HIS A 1 110 ? -6.218 35.231 -24.570 1.00 55.62 110 HIS A CA 1
ATOM 896 C C . HIS A 1 110 ? -7.254 34.675 -23.564 1.00 55.62 110 HIS A C 1
ATOM 898 O O . HIS A 1 110 ? -6.966 34.651 -22.363 1.00 55.62 110 HIS A O 1
ATOM 904 N N . PRO A 1 111 ? -8.426 34.171 -24.006 1.00 62.09 111 PRO A N 1
ATOM 905 C CA . PRO A 1 111 ? -9.544 33.778 -23.131 1.00 62.09 111 PRO A CA 1
ATOM 906 C C . PRO A 1 111 ? -9.207 32.743 -22.047 1.00 62.09 111 PRO A C 1
ATOM 908 O O . PRO A 1 111 ? -9.929 32.633 -21.062 1.00 62.09 111 PRO A O 1
ATOM 911 N N . ILE A 1 112 ? -8.105 32.008 -22.200 1.00 67.62 112 ILE A N 1
ATOM 912 C CA . ILE A 1 112 ? -7.686 30.935 -21.293 1.00 67.62 112 ILE A CA 1
ATOM 913 C C . ILE A 1 112 ? -7.184 31.471 -19.938 1.00 67.62 112 ILE A C 1
ATOM 915 O O . ILE A 1 112 ? -7.321 30.785 -18.930 1.00 67.62 112 ILE A O 1
ATOM 919 N N . PHE A 1 113 ? -6.642 32.692 -19.873 1.00 56.50 113 PHE A N 1
ATOM 920 C CA . PHE A 1 113 ? -5.945 33.183 -18.670 1.00 56.50 113 PHE A CA 1
ATOM 921 C C . PHE A 1 113 ? -6.713 34.243 -17.871 1.00 56.50 113 PHE A C 1
ATOM 923 O O . PHE A 1 113 ? -6.182 34.793 -16.908 1.00 56.50 113 PHE A O 1
ATOM 930 N N . ARG A 1 114 ? -7.977 34.505 -18.228 1.00 59.25 114 ARG A N 1
ATOM 931 C CA . ARG A 1 114 ? -8.804 35.557 -17.613 1.00 59.25 114 ARG A CA 1
ATOM 932 C C . ARG A 1 114 ? -9.028 35.353 -16.107 1.00 59.25 114 ARG A C 1
ATOM 934 O O . ARG A 1 114 ? -9.110 36.322 -15.370 1.00 59.25 114 ARG A O 1
ATOM 941 N N . ASN A 1 115 ? -9.032 34.100 -15.650 1.00 56.84 115 ASN A N 1
ATOM 942 C CA . ASN A 1 115 ? -9.359 33.737 -14.266 1.00 56.84 115 ASN A CA 1
ATOM 943 C C . ASN A 1 115 ? -8.165 33.748 -13.298 1.00 56.84 115 ASN A C 1
ATOM 945 O O . ASN A 1 115 ? -8.353 33.492 -12.114 1.00 56.84 115 ASN A O 1
ATOM 949 N N . LEU A 1 116 ? -6.935 33.978 -13.772 1.00 56.22 116 LEU A N 1
ATOM 950 C CA . LEU A 1 116 ? -5.749 33.919 -12.905 1.00 56.22 116 LEU A CA 1
ATOM 951 C C . LEU A 1 116 ? -5.448 35.244 -12.198 1.00 56.22 116 LEU A C 1
ATOM 953 O O . LEU A 1 116 ? -4.829 35.226 -11.139 1.00 56.22 116 LEU A O 1
ATOM 957 N N . ILE A 1 117 ? -5.878 36.376 -12.762 1.00 53.31 117 ILE A N 1
ATOM 958 C CA . ILE A 1 117 ? -5.618 37.701 -12.180 1.00 53.31 117 ILE A CA 1
ATOM 959 C C . ILE A 1 117 ? -6.592 38.026 -11.036 1.00 53.31 117 ILE A C 1
ATOM 961 O O . ILE A 1 117 ? -6.163 38.597 -10.040 1.00 53.31 117 ILE A O 1
ATOM 965 N N . ASP A 1 118 ? -7.849 37.579 -11.117 1.00 53.94 118 ASP A N 1
ATOM 966 C CA . ASP A 1 118 ? -8.882 37.849 -10.096 1.00 53.94 118 ASP A CA 1
ATOM 967 C C . ASP A 1 118 ? -8.660 37.097 -8.767 1.00 53.94 118 ASP A C 1
ATOM 969 O O . ASP A 1 118 ? -9.376 37.321 -7.796 1.00 53.94 118 ASP A O 1
ATOM 973 N N . ILE A 1 119 ? -7.674 36.194 -8.704 1.00 54.47 119 ILE A N 1
ATOM 974 C CA . ILE A 1 119 ? -7.355 35.396 -7.506 1.00 54.47 119 ILE A CA 1
ATOM 975 C C . ILE A 1 119 ? -6.360 36.122 -6.584 1.00 54.47 119 ILE A C 1
ATOM 977 O O . ILE A 1 119 ? -6.263 35.798 -5.399 1.00 54.47 119 ILE A O 1
ATOM 981 N N . VAL A 1 120 ? -5.618 37.108 -7.097 1.00 52.38 120 VAL A N 1
ATOM 982 C CA . VAL A 1 120 ? -4.731 37.930 -6.268 1.00 52.38 120 VAL A CA 1
ATOM 983 C C . VAL A 1 120 ? -5.561 39.057 -5.672 1.00 52.38 120 VAL A C 1
ATOM 985 O O . VAL A 1 120 ? -5.797 40.084 -6.302 1.00 52.38 120 VAL A O 1
ATOM 988 N N . ASP A 1 121 ? -6.014 38.842 -4.443 1.00 46.78 121 ASP A N 1
ATOM 989 C CA . ASP A 1 121 ? -6.664 39.870 -3.645 1.00 46.78 121 ASP A CA 1
ATOM 990 C C . ASP A 1 121 ? -5.658 40.987 -3.320 1.00 46.78 121 ASP A C 1
ATOM 992 O O . ASP A 1 121 ? -4.850 40.897 -2.397 1.00 46.78 121 ASP A O 1
ATOM 996 N N . THR A 1 122 ? -5.652 42.026 -4.154 1.00 54.47 122 THR A N 1
ATOM 997 C CA . THR A 1 122 ? -4.875 43.257 -3.941 1.00 54.47 122 THR A CA 1
ATOM 998 C C . THR A 1 122 ? -5.596 44.264 -3.044 1.00 54.47 122 THR A C 1
ATOM 1000 O O . THR A 1 122 ? -5.125 45.394 -2.912 1.00 54.47 122 THR A O 1
ATOM 1003 N N . SER A 1 123 ? -6.717 43.900 -2.410 1.00 48.47 123 SER A N 1
ATOM 1004 C CA . SER A 1 123 ? -7.408 44.795 -1.482 1.00 48.47 123 SER A CA 1
ATOM 1005 C C . SER A 1 123 ? -6.733 44.798 -0.103 1.00 48.47 123 SER A C 1
ATOM 1007 O O . SER A 1 123 ? -7.228 44.277 0.889 1.00 48.47 123 SER A O 1
ATOM 1009 N N . TYR A 1 124 ? -5.561 45.432 -0.024 1.00 45.06 124 TYR A N 1
ATOM 1010 C CA . TYR A 1 124 ? -5.105 46.015 1.236 1.00 45.06 124 TYR A CA 1
ATOM 1011 C C . TYR A 1 124 ? -6.015 47.214 1.538 1.00 45.06 124 TYR A C 1
ATOM 1013 O O . TYR A 1 124 ? -5.733 48.340 1.138 1.00 45.06 124 TYR A O 1
ATOM 1021 N N . SER A 1 125 ? -7.150 46.964 2.186 1.00 48.09 125 SER A N 1
ATOM 1022 C CA . SER A 1 125 ? -7.890 48.002 2.897 1.00 48.09 125 SER A CA 1
ATOM 1023 C C . SER A 1 125 ? -7.264 48.159 4.280 1.00 48.09 125 SER A C 1
ATOM 1025 O O . SER A 1 125 ? -7.318 47.244 5.103 1.00 48.09 125 SER A O 1
ATOM 1027 N N . GLU A 1 126 ? -6.643 49.311 4.520 1.00 49.12 126 GLU A N 1
ATOM 1028 C CA . GLU A 1 126 ? -6.278 49.769 5.858 1.00 49.12 126 GLU A CA 1
ATOM 1029 C C . GLU A 1 126 ? -7.569 50.111 6.615 1.00 49.12 126 GLU A C 1
ATOM 1031 O O . GLU A 1 126 ? -8.037 51.244 6.588 1.00 49.12 126 GLU A O 1
ATOM 1036 N N . GLU A 1 127 ? -8.185 49.115 7.250 1.00 44.16 127 GLU A N 1
ATOM 1037 C CA . GLU A 1 127 ? -9.178 49.359 8.294 1.00 44.16 127 GLU A CA 1
ATOM 1038 C C . GLU A 1 127 ? -8.532 49.080 9.651 1.00 44.16 127 GLU A C 1
ATOM 1040 O O . GLU A 1 127 ? -8.129 47.959 9.974 1.00 44.16 127 GLU A O 1
ATOM 1045 N N . GLU A 1 128 ? -8.364 50.156 10.415 1.00 48.47 128 GLU A N 1
ATOM 1046 C CA . GLU A 1 128 ? -7.889 50.131 11.787 1.00 48.47 128 GLU A CA 1
ATOM 1047 C C . GLU A 1 128 ? -8.924 49.474 12.711 1.00 48.47 128 GLU A C 1
ATOM 1049 O O . GLU A 1 128 ? -10.097 49.834 12.710 1.00 48.47 128 GLU A O 1
ATOM 1054 N N . GLY A 1 129 ? -8.440 48.580 13.577 1.00 52.56 129 GLY A N 1
ATOM 1055 C CA . GLY A 1 129 ? -9.031 48.345 14.893 1.00 52.56 129 GLY A CA 1
ATOM 1056 C C . GLY A 1 129 ? -10.235 47.407 14.973 1.00 52.56 129 GLY A C 1
ATOM 1057 O O . GLY A 1 129 ? -11.319 47.848 15.326 1.00 52.56 129 GLY A O 1
ATOM 1058 N N . GLU A 1 130 ? -10.021 46.097 14.817 1.00 47.41 130 GLU A N 1
ATOM 1059 C CA . GLU A 1 130 ? -10.813 45.089 15.543 1.00 47.41 130 GLU A CA 1
ATOM 1060 C C . GLU A 1 130 ? -10.073 43.740 15.609 1.00 47.41 130 GLU A C 1
ATOM 1062 O O . GLU A 1 130 ? -9.319 43.388 14.704 1.00 47.41 130 GLU A O 1
ATOM 1067 N N . ASP A 1 131 ? -10.242 43.000 16.707 1.00 52.22 131 ASP A N 1
ATOM 1068 C CA . ASP A 1 131 ? -9.451 41.830 17.118 1.00 52.22 131 ASP A CA 1
ATOM 1069 C C . ASP A 1 131 ? -9.356 40.697 16.067 1.00 52.22 131 ASP A C 1
ATOM 1071 O O . ASP A 1 131 ? -10.099 39.709 16.068 1.00 52.22 131 ASP A O 1
ATOM 1075 N N . ILE A 1 132 ? -8.341 40.782 15.202 1.00 52.88 132 ILE A N 1
ATOM 1076 C CA . ILE A 1 132 ? -8.042 39.820 14.120 1.00 52.88 132 ILE A CA 1
ATOM 1077 C C . ILE A 1 132 ? -7.658 38.424 14.668 1.00 52.88 132 ILE A C 1
ATOM 1079 O O . ILE A 1 132 ? -7.659 37.435 13.939 1.00 52.88 132 ILE A O 1
ATOM 1083 N N . ALA A 1 133 ? -7.389 38.294 15.972 1.00 52.91 133 ALA A N 1
ATOM 1084 C CA . ALA A 1 133 ? -7.063 37.016 16.613 1.00 52.91 133 ALA A CA 1
ATOM 1085 C C . ALA A 1 133 ? -8.262 36.048 16.736 1.00 52.91 133 ALA A C 1
ATOM 1087 O O . ALA A 1 133 ? -8.058 34.856 16.962 1.00 52.91 133 ALA A O 1
ATOM 1088 N N . SER A 1 134 ? -9.500 36.535 16.575 1.00 59.03 134 SER A N 1
ATOM 1089 C CA . SER A 1 134 ? -10.735 35.742 16.719 1.00 59.03 134 SER A CA 1
ATOM 1090 C C . SER A 1 134 ? -11.307 35.243 15.384 1.00 59.03 134 SER A C 1
ATOM 1092 O O . SER A 1 134 ? -12.058 34.264 15.333 1.00 59.03 134 SER A O 1
ATOM 1094 N N . LYS A 1 135 ? -10.926 35.860 14.258 1.00 59.47 135 LYS A N 1
ATOM 1095 C CA . LYS A 1 135 ? -11.452 35.472 12.946 1.00 59.47 135 LYS A CA 1
ATOM 1096 C C . LYS A 1 135 ? -10.645 34.292 12.412 1.00 59.47 135 LYS A C 1
ATOM 1098 O O . LYS A 1 135 ? -9.619 34.457 11.757 1.00 59.47 135 LYS A O 1
ATOM 1103 N N . GLY A 1 136 ? -11.101 33.080 12.737 1.00 65.62 136 GLY A N 1
ATOM 1104 C CA . GLY A 1 136 ? -10.503 31.836 12.258 1.00 65.62 136 GLY A CA 1
ATOM 1105 C C . GLY A 1 136 ? -10.218 31.903 10.755 1.00 65.62 136 GLY A C 1
ATOM 1106 O O . GLY A 1 136 ? -11.096 32.241 9.959 1.00 65.62 136 GLY A O 1
ATOM 1107 N N . LYS A 1 137 ? -8.970 31.613 10.371 1.00 68.25 137 LYS A N 1
ATOM 1108 C CA . LYS A 1 137 ? -8.526 31.624 8.974 1.00 68.25 137 LYS A CA 1
ATOM 1109 C C . LYS A 1 137 ? -9.448 30.723 8.146 1.00 68.25 137 LYS A C 1
ATOM 1111 O O . LYS A 1 137 ? -9.526 29.522 8.401 1.00 68.25 137 LYS A O 1
ATOM 1116 N N . GLN A 1 138 ? -10.139 31.291 7.160 1.00 74.56 138 GLN A N 1
ATOM 1117 C CA . GLN A 1 138 ? -10.973 30.520 6.239 1.00 74.56 138 GLN A CA 1
ATOM 1118 C C . GLN A 1 138 ? -10.047 29.770 5.277 1.00 74.56 138 GLN A C 1
ATOM 1120 O O . GLN A 1 138 ? -9.402 30.367 4.419 1.00 74.56 138 GLN A O 1
ATOM 1125 N N . ILE A 1 139 ? -9.910 28.460 5.475 1.00 73.06 139 ILE A N 1
ATOM 1126 C CA . ILE A 1 139 ? -9.073 27.594 4.642 1.00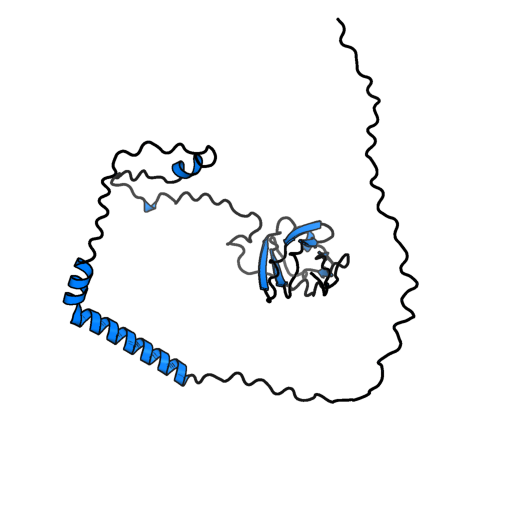 73.06 139 ILE A CA 1
ATOM 1127 C C . ILE A 1 139 ? -9.999 26.762 3.760 1.00 73.06 139 ILE A C 1
ATOM 1129 O O . ILE A 1 139 ? -10.758 25.935 4.264 1.00 73.06 139 ILE A O 1
ATOM 1133 N N . ILE A 1 140 ? -9.901 26.931 2.441 1.00 73.50 140 ILE A N 1
ATOM 1134 C CA . ILE A 1 140 ? -10.423 25.941 1.500 1.00 73.50 140 ILE A CA 1
ATOM 1135 C C . ILE A 1 140 ? -9.413 24.796 1.403 1.00 73.50 140 ILE A C 1
ATOM 1137 O O . ILE A 1 140 ? -8.292 24.963 0.925 1.00 73.50 140 ILE A O 1
ATOM 1141 N N . SER A 1 141 ? -9.791 23.621 1.901 1.00 65.50 141 SER A N 1
ATOM 1142 C CA . SER A 1 141 ? -8.999 22.405 1.736 1.00 65.50 141 SER A CA 1
ATOM 1143 C C . SER A 1 141 ? -9.667 21.519 0.696 1.00 65.50 141 SER A C 1
ATOM 1145 O O . SER A 1 141 ? -10.657 20.843 0.975 1.00 65.50 141 SER A O 1
ATOM 1147 N N . VAL A 1 142 ? -9.116 21.507 -0.517 1.00 72.19 142 VAL A N 1
ATOM 1148 C CA . VAL A 1 142 ? -9.455 20.503 -1.533 1.00 72.19 142 VAL A CA 1
ATOM 1149 C C . VAL A 1 142 ? -8.724 19.216 -1.143 1.00 72.19 142 VAL A C 1
ATOM 1151 O O . VAL A 1 142 ? -7.660 18.889 -1.664 1.00 72.19 142 VAL A O 1
ATOM 1154 N N . THR A 1 143 ? -9.218 18.548 -0.099 1.00 58.59 143 THR A N 1
ATOM 1155 C CA . THR A 1 143 ? -8.573 17.346 0.446 1.00 58.59 143 THR A CA 1
ATOM 1156 C C . THR A 1 143 ? -8.581 16.215 -0.580 1.00 58.59 143 THR A C 1
ATOM 1158 O O . THR A 1 143 ? -9.586 15.958 -1.239 1.00 58.59 143 THR A O 1
ATOM 1161 N N . ASN A 1 144 ? -7.460 15.498 -0.697 1.00 65.06 144 ASN A N 1
ATOM 1162 C CA . ASN A 1 144 ? -7.445 14.197 -1.356 1.00 65.06 144 ASN A CA 1
ATOM 1163 C C . ASN A 1 144 ? -8.167 13.203 -0.425 1.00 65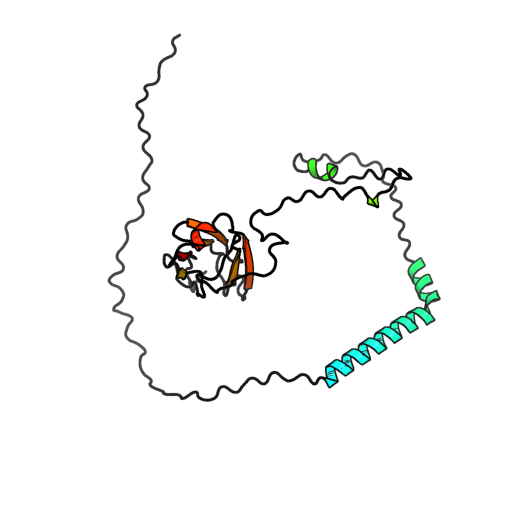.06 144 ASN A C 1
ATOM 1165 O O . ASN A 1 144 ? -7.649 12.930 0.663 1.00 65.06 144 ASN A O 1
ATOM 1169 N N . PRO A 1 145 ? -9.330 12.647 -0.812 1.00 64.81 145 PRO A N 1
ATOM 1170 C CA . PRO A 1 145 ? -10.185 11.875 0.094 1.00 64.81 145 PRO A CA 1
ATOM 1171 C C . PRO A 1 145 ? -9.572 10.540 0.545 1.00 64.81 145 PRO A C 1
ATOM 1173 O O . PRO A 1 145 ? -10.184 9.823 1.334 1.00 64.81 145 PRO A O 1
ATOM 1176 N N . PHE A 1 146 ? -8.383 10.185 0.050 1.00 74.75 146 PHE A N 1
ATOM 1177 C CA . PHE A 1 146 ? -7.733 8.905 0.317 1.00 74.75 146 PHE A CA 1
ATOM 1178 C C . PHE A 1 146 ? -6.382 9.028 1.031 1.00 74.75 146 PHE A C 1
ATOM 1180 O O . PHE A 1 146 ? -5.619 8.064 1.042 1.00 74.75 146 PHE A O 1
ATOM 1187 N N . VAL A 1 147 ? -6.070 10.176 1.635 1.00 83.44 147 VAL A N 1
ATOM 1188 C CA . VAL A 1 147 ? -4.920 10.308 2.545 1.00 83.44 147 VAL A CA 1
ATOM 1189 C C . VAL A 1 147 ? -5.381 9.985 3.972 1.00 83.44 147 VAL A C 1
ATOM 1191 O O . VAL A 1 147 ? -6.461 10.433 4.361 1.00 83.44 147 VAL A O 1
ATOM 1194 N N . PRO A 1 148 ? -4.601 9.225 4.767 1.00 86.50 148 PRO A N 1
ATOM 1195 C CA . PRO A 1 148 ? -4.932 8.968 6.166 1.00 86.50 148 PRO A CA 1
ATOM 1196 C C . PRO A 1 148 ? -5.206 10.265 6.924 1.00 86.50 148 PRO A C 1
ATOM 1198 O O . PRO A 1 148 ? -4.426 11.216 6.835 1.00 86.50 148 PRO A O 1
ATOM 1201 N N . LYS A 1 149 ? -6.307 10.305 7.678 1.00 85.25 149 LYS A N 1
ATOM 1202 C CA . LYS A 1 149 ? -6.675 11.514 8.415 1.00 85.25 149 LYS A CA 1
ATOM 1203 C C . LYS A 1 149 ? -5.610 11.827 9.478 1.00 85.25 149 LYS A C 1
ATOM 1205 O O . LYS A 1 149 ? -5.146 10.902 10.149 1.00 85.25 149 LYS A O 1
ATOM 1210 N N . PRO A 1 150 ? -5.266 13.111 9.707 1.00 83.19 150 PRO A N 1
ATOM 1211 C CA . PRO A 1 150 ? -4.222 13.490 10.665 1.00 83.19 150 PRO A CA 1
ATOM 1212 C C . PRO A 1 150 ? -4.444 12.986 12.101 1.00 83.19 150 PRO A C 1
ATOM 1214 O O . PRO A 1 150 ? -3.490 12.856 12.859 1.00 83.19 150 PRO A O 1
ATOM 1217 N N . PHE A 1 151 ? -5.688 12.680 12.480 1.00 85.75 151 PHE A N 1
ATOM 1218 C CA . PHE A 1 151 ? -6.064 12.274 13.837 1.00 85.75 151 PHE A CA 1
ATOM 1219 C C . PHE A 1 151 ? -6.097 10.753 14.083 1.00 85.75 151 PHE A C 1
ATOM 1221 O O . PHE A 1 151 ? -6.458 10.341 15.180 1.00 85.75 151 PHE A O 1
ATOM 1228 N N . TYR A 1 152 ? -5.732 9.898 13.117 1.00 87.44 152 TYR A N 1
ATOM 1229 C CA . TYR A 1 152 ? -5.778 8.430 13.291 1.00 87.44 152 TYR A CA 1
ATOM 1230 C C . TYR A 1 152 ? -4.869 7.871 14.397 1.00 87.44 152 TYR A C 1
ATOM 1232 O O . TYR A 1 152 ? -5.045 6.725 14.804 1.00 87.44 152 TYR A O 1
ATOM 1240 N N . GLY A 1 153 ? -3.929 8.660 14.921 1.00 87.69 153 GLY A N 1
ATOM 1241 C CA . GLY A 1 153 ? -3.064 8.234 16.017 1.00 87.69 153 GLY A CA 1
ATOM 1242 C C . GLY A 1 153 ? -2.161 7.053 15.643 1.00 87.69 153 GLY A C 1
ATOM 1243 O O . GLY A 1 153 ? -1.785 6.865 14.483 1.00 87.69 153 GLY A O 1
ATOM 1244 N N . LYS A 1 154 ? -1.760 6.268 16.648 1.00 90.94 154 LYS A N 1
ATOM 1245 C CA . LYS A 1 154 ? -0.897 5.092 16.466 1.00 90.94 154 LYS A CA 1
ATOM 1246 C C . LYS A 1 154 ? -1.720 3.898 15.972 1.00 90.94 154 LYS A C 1
ATOM 1248 O O . LYS A 1 154 ? -2.773 3.602 16.525 1.00 90.94 154 LYS A O 1
ATOM 1253 N N . SER A 1 155 ? -1.200 3.164 14.986 1.00 93.69 155 SER A N 1
ATOM 1254 C CA . SER A 1 155 ? -1.832 1.935 14.495 1.00 93.69 155 SER A CA 1
ATOM 1255 C C . SER A 1 155 ? -1.936 0.879 15.598 1.00 93.69 155 SER A C 1
ATOM 1257 O O . SER A 1 155 ? -0.924 0.529 16.210 1.00 93.69 155 SER A O 1
ATOM 1259 N N . VAL A 1 156 ? -3.133 0.323 15.790 1.00 95.31 156 VAL A N 1
ATOM 1260 C CA . VAL A 1 156 ? -3.381 -0.794 16.721 1.00 95.31 156 VAL A CA 1
ATOM 1261 C C . VAL A 1 156 ? -2.762 -2.110 16.245 1.00 95.31 156 VAL A C 1
ATOM 1263 O O . VAL A 1 156 ? -2.375 -2.945 17.055 1.00 95.31 156 VAL A O 1
ATOM 1266 N N . TYR A 1 157 ? -2.629 -2.280 14.930 1.00 95.81 157 TYR A N 1
ATOM 1267 C CA . TYR A 1 157 ? -2.014 -3.437 14.293 1.00 95.81 157 TYR A CA 1
ATOM 1268 C C . TYR A 1 157 ? -1.384 -3.014 12.965 1.00 95.81 157 TYR A C 1
ATOM 1270 O O . TYR A 1 157 ? -1.904 -2.138 12.273 1.00 95.81 157 TYR A O 1
ATOM 1278 N N . SER A 1 158 ? -0.253 -3.623 12.620 1.00 95.88 158 SER A N 1
ATOM 1279 C CA . SER A 1 158 ? 0.448 -3.402 11.358 1.00 95.88 158 SER A CA 1
ATOM 1280 C C . SER A 1 158 ? 1.091 -4.709 10.921 1.00 95.88 158 SER A C 1
ATOM 1282 O O . SER A 1 158 ? 1.712 -5.397 11.731 1.00 95.88 158 SER A O 1
ATOM 1284 N N . SER A 1 159 ? 0.927 -5.059 9.648 1.00 95.75 159 SER A N 1
ATOM 1285 C CA . SER A 1 159 ? 1.487 -6.277 9.077 1.00 95.75 159 SER A CA 1
ATOM 1286 C C . SER A 1 159 ? 1.899 -6.053 7.630 1.00 95.75 159 SER A C 1
ATOM 1288 O O . SER A 1 159 ? 1.272 -5.287 6.894 1.00 95.75 159 SER A O 1
ATOM 1290 N N . LYS A 1 160 ? 2.969 -6.734 7.221 1.00 96.69 160 LYS A N 1
ATOM 1291 C CA . LYS A 1 160 ? 3.439 -6.733 5.838 1.00 96.69 160 LYS A CA 1
ATOM 1292 C C . LYS A 1 160 ? 2.616 -7.745 5.049 1.00 96.69 160 LYS A C 1
ATOM 1294 O O . LYS A 1 160 ? 2.772 -8.943 5.255 1.00 96.69 160 LYS A O 1
ATOM 1299 N N . LEU A 1 161 ? 1.787 -7.256 4.130 1.00 96.12 161 LEU A N 1
ATOM 1300 C CA . LEU A 1 161 ? 0.948 -8.112 3.286 1.00 96.12 161 LEU A CA 1
ATOM 1301 C C . LEU A 1 161 ? 1.776 -8.861 2.236 1.00 96.12 161 LEU A C 1
ATOM 1303 O O . LEU A 1 161 ? 1.653 -10.070 2.099 1.00 96.12 161 LEU A O 1
ATOM 1307 N N . LEU A 1 162 ? 2.642 -8.150 1.509 1.00 96.12 162 LEU A N 1
ATOM 1308 C CA . LEU A 1 162 ? 3.367 -8.696 0.365 1.00 96.12 162 LEU A CA 1
ATOM 1309 C C . LEU A 1 162 ? 4.797 -8.152 0.297 1.00 96.12 162 LEU A C 1
ATOM 1311 O O . LEU A 1 162 ? 5.054 -6.989 0.603 1.00 96.12 162 LEU A O 1
ATOM 1315 N N . HIS A 1 163 ? 5.725 -8.994 -0.152 1.00 96.94 163 HIS A N 1
ATOM 1316 C CA . HIS A 1 163 ? 7.029 -8.583 -0.662 1.00 96.94 163 HIS A CA 1
ATOM 1317 C C . HIS A 1 163 ? 7.319 -9.408 -1.917 1.00 96.94 163 HIS A C 1
ATOM 1319 O O . HIS A 1 163 ? 7.441 -10.628 -1.828 1.00 96.94 163 HIS A O 1
ATOM 1325 N N . HIS A 1 164 ? 7.357 -8.765 -3.083 1.00 97.00 164 HIS A N 1
ATOM 1326 C CA . HIS A 1 164 ? 7.413 -9.460 -4.367 1.00 97.00 164 HIS A CA 1
ATOM 1327 C C . HIS A 1 164 ? 8.161 -8.638 -5.418 1.00 97.00 164 HIS A C 1
ATOM 1329 O O . HIS A 1 164 ? 8.120 -7.408 -5.384 1.00 97.00 164 HIS A O 1
ATOM 1335 N N . LYS A 1 165 ? 8.827 -9.322 -6.354 1.00 95.88 165 LYS A N 1
ATOM 1336 C CA . LYS A 1 165 ? 9.504 -8.710 -7.503 1.00 95.88 165 LYS A CA 1
ATOM 1337 C C . LYS A 1 165 ? 8.700 -8.988 -8.769 1.00 95.88 165 LYS A C 1
ATOM 1339 O O . LYS A 1 165 ? 8.578 -10.136 -9.173 1.00 95.88 165 LYS A O 1
ATOM 1344 N N . PHE A 1 166 ? 8.198 -7.934 -9.402 1.00 95.69 166 PHE A N 1
ATOM 1345 C CA . PHE A 1 166 ? 7.373 -8.026 -10.607 1.00 95.69 166 PHE A CA 1
ATOM 1346 C C . PHE A 1 166 ? 8.222 -7.888 -11.879 1.00 95.69 166 PHE A C 1
ATOM 1348 O O . PHE A 1 166 ? 8.237 -6.844 -12.528 1.00 95.69 166 PHE A O 1
ATOM 1355 N N . GLY A 1 167 ? 8.970 -8.942 -12.211 1.00 93.38 167 GLY A N 1
ATOM 1356 C CA . GLY A 1 167 ? 9.646 -9.093 -13.502 1.00 93.38 167 GLY A CA 1
ATOM 1357 C C . GLY A 1 167 ? 9.018 -10.241 -14.287 1.00 93.38 167 GLY A C 1
ATOM 1358 O O . GLY A 1 167 ? 8.839 -11.317 -13.724 1.00 93.38 167 GLY A O 1
ATOM 1359 N N . ASN A 1 168 ? 8.671 -10.029 -15.560 1.00 93.94 168 ASN A N 1
ATOM 1360 C CA . ASN A 1 168 ? 7.959 -11.020 -16.390 1.00 93.94 168 ASN A CA 1
ATOM 1361 C C . ASN A 1 168 ? 6.669 -11.551 -15.727 1.00 93.94 168 ASN A C 1
ATOM 1363 O O . ASN A 1 168 ? 6.363 -12.747 -15.752 1.00 93.94 168 ASN A O 1
ATOM 1367 N N . SER A 1 169 ? 5.926 -10.632 -15.112 1.00 96.31 169 SER A N 1
ATOM 1368 C CA . SER A 1 169 ? 4.739 -10.858 -14.285 1.00 96.31 169 SER A CA 1
ATOM 1369 C C . SER A 1 169 ? 3.413 -10.639 -15.019 1.00 96.31 169 SER A C 1
ATOM 1371 O O . SER A 1 169 ? 2.369 -10.603 -14.375 1.00 96.31 169 SER A O 1
ATOM 1373 N N . TRP A 1 170 ? 3.427 -10.493 -16.348 1.00 94.88 170 TRP A N 1
ATOM 1374 C CA . TRP A 1 170 ? 2.200 -10.371 -17.140 1.00 94.88 170 TRP A CA 1
ATOM 1375 C C . TRP A 1 170 ? 1.251 -11.549 -16.887 1.00 94.88 170 TRP A C 1
ATOM 1377 O O . TRP A 1 170 ? 1.630 -12.708 -17.074 1.00 94.88 170 TRP A O 1
ATOM 1387 N N . GLY A 1 171 ? 0.027 -11.253 -16.443 1.00 95.44 171 GLY A N 1
ATOM 1388 C CA . GLY A 1 171 ? -0.982 -12.265 -16.118 1.00 95.44 171 GLY A CA 1
ATOM 1389 C C . GLY A 1 171 ? -0.651 -13.108 -14.879 1.00 95.44 171 GLY A C 1
ATOM 1390 O O . GLY A 1 171 ? -1.323 -14.103 -14.618 1.00 95.44 171 GLY A O 1
ATOM 1391 N N . LYS A 1 172 ? 0.377 -12.728 -14.108 1.00 97.00 172 LYS A N 1
ATOM 1392 C CA . LYS A 1 172 ? 0.853 -13.439 -12.912 1.00 97.00 172 LYS A CA 1
ATOM 1393 C C . LYS A 1 172 ? 0.822 -12.499 -11.702 1.00 97.00 172 LYS A C 1
ATOM 1395 O O . LYS A 1 172 ? 1.874 -12.036 -11.254 1.00 97.00 172 LYS A O 1
ATOM 1400 N N . PRO A 1 173 ? -0.372 -12.170 -11.177 1.00 97.56 173 PRO A N 1
ATOM 1401 C CA . PRO A 1 173 ? -0.476 -11.328 -9.997 1.00 97.56 173 PRO A CA 1
ATOM 1402 C C . PRO A 1 173 ? 0.060 -12.055 -8.759 1.00 97.56 173 PRO A C 1
ATOM 1404 O O . PRO A 1 173 ? 0.006 -13.281 -8.658 1.00 97.56 173 PRO A O 1
ATOM 1407 N N . ALA A 1 174 ? 0.534 -11.292 -7.778 1.00 98.12 174 ALA A N 1
ATOM 1408 C CA . ALA A 1 174 ? 0.917 -11.841 -6.488 1.00 98.12 174 ALA A CA 1
ATOM 1409 C C . ALA A 1 174 ? -0.317 -11.955 -5.588 1.00 98.12 174 ALA A C 1
ATOM 1411 O O . ALA A 1 174 ? -1.017 -10.967 -5.362 1.00 98.12 174 ALA A O 1
ATOM 1412 N N . VAL A 1 175 ? -0.565 -13.152 -5.058 1.00 98.12 175 VAL A N 1
ATOM 1413 C CA . VAL A 1 175 ? -1.725 -13.452 -4.211 1.00 98.12 175 VAL A CA 1
ATOM 1414 C C . VAL A 1 175 ? -1.246 -13.903 -2.838 1.00 98.12 175 VAL A C 1
ATOM 1416 O O . VAL A 1 175 ? -0.368 -14.757 -2.732 1.00 98.12 175 VAL A O 1
ATOM 1419 N N . VAL A 1 176 ? -1.816 -13.325 -1.786 1.00 97.88 176 VAL A N 1
ATOM 1420 C CA . VAL A 1 176 ? -1.530 -13.668 -0.388 1.00 97.88 176 VAL A CA 1
ATOM 1421 C C . VAL A 1 176 ? -2.820 -13.672 0.414 1.00 97.88 176 VAL A C 1
ATOM 1423 O O . VAL A 1 176 ? -3.729 -12.894 0.139 1.00 97.88 176 VAL A O 1
ATOM 1426 N N . ASN A 1 177 ? -2.887 -14.518 1.433 1.00 97.56 177 ASN A N 1
ATOM 1427 C CA . ASN A 1 177 ? -4.012 -14.533 2.354 1.00 97.56 177 ASN A CA 1
ATOM 1428 C C . ASN A 1 177 ? -3.660 -13.768 3.627 1.00 97.56 177 ASN A C 1
ATOM 1430 O O . ASN A 1 177 ? -2.545 -13.862 4.142 1.00 97.56 177 ASN A O 1
ATOM 1434 N N . PHE A 1 178 ? -4.626 -13.021 4.143 1.00 96.19 178 PHE A N 1
ATOM 1435 C CA . PHE A 1 178 ? -4.470 -12.176 5.313 1.00 96.19 178 PHE A CA 1
ATOM 1436 C C . PHE A 1 178 ? -5.617 -12.407 6.296 1.00 96.19 178 PHE A C 1
ATOM 1438 O O . PHE A 1 178 ? -6.776 -12.502 5.910 1.00 96.19 178 PHE A O 1
ATOM 1445 N N . THR A 1 179 ? -5.303 -12.499 7.585 1.00 96.12 179 THR A N 1
ATOM 1446 C CA . THR A 1 179 ? -6.299 -12.581 8.662 1.00 96.12 179 THR A CA 1
ATOM 1447 C C . THR A 1 179 ? -5.855 -11.669 9.793 1.00 96.12 179 THR A C 1
ATOM 1449 O O . THR A 1 179 ? -4.694 -11.709 10.207 1.00 96.12 179 THR A O 1
ATOM 1452 N N . VAL A 1 180 ? -6.765 -10.825 10.277 1.00 95.50 180 VAL A N 1
ATOM 1453 C CA . VAL A 1 180 ? -6.502 -9.974 11.442 1.00 95.50 180 VAL A CA 1
ATOM 1454 C C . VAL A 1 180 ? -6.596 -10.830 12.710 1.00 95.50 180 VAL A C 1
ATOM 1456 O O . VAL A 1 180 ? -7.531 -11.620 12.824 1.00 95.50 180 VAL A O 1
ATOM 1459 N N . PRO A 1 181 ? -5.675 -10.693 13.683 1.00 94.31 181 PRO A N 1
ATOM 1460 C CA . PRO A 1 181 ? -5.798 -11.393 14.959 1.00 94.31 181 PRO A CA 1
ATOM 1461 C C . PRO A 1 181 ? -7.107 -11.048 15.688 1.00 94.31 181 PRO A C 1
ATOM 1463 O O . PRO A 1 181 ? -7.517 -9.889 15.730 1.00 94.31 181 PRO A O 1
ATOM 1466 N N . THR A 1 182 ? -7.739 -12.041 16.317 1.00 90.69 182 THR A N 1
ATOM 1467 C CA . THR A 1 182 ? -9.069 -11.915 16.951 1.00 90.69 182 THR A CA 1
ATOM 1468 C C . THR A 1 182 ? -9.131 -10.914 18.107 1.00 90.69 182 THR A C 1
ATOM 1470 O O . THR A 1 182 ? -10.205 -10.421 18.438 1.00 90.69 182 THR A O 1
ATOM 1473 N N . ASN A 1 183 ? -7.994 -10.576 18.715 1.00 92.75 183 ASN A N 1
ATOM 1474 C CA . ASN A 1 183 ? -7.894 -9.604 19.804 1.00 92.75 183 ASN A CA 1
ATOM 1475 C C . ASN A 1 183 ? -7.762 -8.144 19.329 1.00 92.75 183 ASN A C 1
ATOM 1477 O O . ASN A 1 183 ? -7.578 -7.253 20.160 1.00 92.75 183 ASN A O 1
ATOM 1481 N N . ILE A 1 184 ? -7.825 -7.883 18.020 1.00 94.12 184 ILE A N 1
ATOM 1482 C CA . ILE A 1 184 ? -7.674 -6.544 17.447 1.00 94.12 184 ILE A CA 1
ATOM 1483 C C . ILE A 1 184 ? -9.027 -6.018 16.963 1.00 94.12 184 ILE A C 1
ATOM 1485 O O . ILE A 1 184 ? -9.643 -6.573 16.057 1.00 94.12 184 ILE A O 1
ATOM 1489 N N . SER A 1 185 ? -9.450 -4.881 17.518 1.00 94.19 185 SER A N 1
ATOM 1490 C CA . SER A 1 185 ? -10.590 -4.106 17.021 1.00 94.19 185 SER A CA 1
ATOM 1491 C C . SER A 1 185 ? -10.104 -2.851 16.300 1.00 94.19 185 SER A C 1
ATOM 1493 O O . SER A 1 185 ? -9.209 -2.156 16.784 1.00 94.19 185 SER A O 1
ATOM 1495 N N . PHE A 1 186 ? -10.678 -2.565 15.131 1.00 94.56 186 PHE A N 1
ATOM 1496 C CA . PHE A 1 186 ? -10.332 -1.403 14.315 1.00 94.56 186 PHE A CA 1
ATOM 1497 C C . PHE A 1 186 ? -11.531 -0.897 13.496 1.00 94.56 186 PHE A C 1
ATOM 1499 O O . PHE A 1 186 ? -12.468 -1.637 13.163 1.00 94.56 186 PHE A O 1
ATOM 1506 N N . GLU A 1 187 ? -11.462 0.383 13.135 1.00 93.44 187 GLU A N 1
ATOM 1507 C CA . GLU A 1 187 ? -12.460 1.078 12.309 1.00 93.44 187 GLU A CA 1
ATOM 1508 C C . GLU A 1 187 ? -11.868 1.571 10.986 1.00 93.44 187 GLU A C 1
ATOM 1510 O O . GLU A 1 187 ? -12.514 1.487 9.939 1.00 93.44 187 GLU A O 1
ATOM 1515 N N . ALA A 1 188 ? -10.619 2.037 11.032 1.00 94.19 188 ALA A N 1
ATOM 1516 C CA . ALA A 1 188 ? -9.889 2.566 9.893 1.00 94.19 188 ALA A CA 1
ATOM 1517 C C . ALA A 1 188 ? -8.859 1.561 9.369 1.00 94.19 188 ALA A C 1
ATOM 1519 O O . ALA A 1 188 ? -8.248 0.817 10.137 1.00 94.19 188 ALA A O 1
ATOM 1520 N N . VAL A 1 189 ? -8.648 1.569 8.053 1.00 95.81 189 VAL A N 1
ATOM 1521 C CA . VAL A 1 189 ? -7.630 0.749 7.388 1.00 95.81 189 VAL A CA 1
ATOM 1522 C C . VAL A 1 189 ? -6.817 1.634 6.461 1.00 95.81 189 VAL A C 1
ATOM 1524 O O . VAL A 1 189 ? -7.360 2.326 5.599 1.00 95.81 189 VAL A O 1
ATOM 1527 N N . VAL A 1 190 ? -5.500 1.585 6.630 1.00 96.31 190 VAL A N 1
ATOM 1528 C CA . VAL A 1 190 ? -4.541 2.312 5.804 1.00 96.31 190 VAL A CA 1
ATOM 1529 C C . VAL A 1 190 ? -3.586 1.312 5.184 1.00 96.31 190 VAL A C 1
ATOM 1531 O O . VAL A 1 190 ? -2.967 0.515 5.885 1.00 96.31 190 VAL A O 1
ATOM 1534 N N . LEU A 1 191 ? -3.441 1.383 3.868 1.00 96.62 191 LEU A N 1
ATOM 1535 C CA . LEU A 1 191 ? -2.445 0.618 3.140 1.00 96.62 191 LEU A CA 1
ATOM 1536 C C . LEU A 1 191 ? -1.224 1.482 2.875 1.00 96.62 191 LEU A C 1
ATOM 1538 O O . LEU A 1 191 ? -1.350 2.652 2.519 1.00 96.62 191 LEU A O 1
ATOM 1542 N N . THR A 1 192 ? -0.048 0.883 3.022 1.00 96.38 192 THR A N 1
ATOM 1543 C CA . THR A 1 192 ? 1.217 1.498 2.625 1.00 96.38 192 THR A CA 1
ATOM 1544 C C . THR A 1 192 ? 1.810 0.680 1.491 1.00 96.38 192 THR A C 1
ATOM 1546 O O . THR A 1 192 ? 1.928 -0.539 1.604 1.00 96.38 192 THR A O 1
ATOM 1549 N N . LEU A 1 193 ? 2.151 1.355 0.401 1.00 96.62 193 LEU A N 1
ATOM 1550 C CA . LEU A 1 193 ? 2.774 0.772 -0.770 1.00 96.62 193 LEU A CA 1
ATOM 1551 C C . LEU A 1 193 ? 4.172 1.367 -0.917 1.00 96.62 193 LEU A C 1
ATOM 1553 O O . LEU A 1 193 ? 4.319 2.556 -1.190 1.00 96.62 193 LEU A O 1
ATOM 1557 N N . HIS A 1 194 ? 5.165 0.508 -0.725 1.00 96.88 194 HIS A N 1
ATOM 1558 C CA . HIS A 1 194 ? 6.571 0.791 -0.969 1.00 96.88 194 HIS A CA 1
ATOM 1559 C C . HIS A 1 194 ? 6.948 0.129 -2.293 1.00 96.88 194 HIS A C 1
ATOM 1561 O O . HIS A 1 194 ? 6.823 -1.092 -2.420 1.00 96.88 194 HIS A O 1
ATOM 1567 N N . THR A 1 195 ? 7.381 0.908 -3.279 1.00 95.44 195 THR A N 1
ATOM 1568 C CA . THR A 1 195 ? 7.801 0.381 -4.583 1.00 95.44 195 THR A CA 1
ATOM 1569 C C . THR A 1 195 ? 9.223 0.785 -4.896 1.00 95.44 195 THR A C 1
ATOM 1571 O O . THR A 1 195 ? 9.611 1.937 -4.718 1.00 95.44 195 THR A O 1
ATOM 1574 N N . GLU A 1 196 ? 9.967 -0.175 -5.426 1.00 95.44 196 GLU A N 1
ATOM 1575 C CA . GLU A 1 196 ? 11.308 -0.003 -5.957 1.00 95.44 196 GLU A CA 1
ATOM 1576 C C . GLU A 1 196 ? 11.261 -0.308 -7.453 1.00 95.44 196 GLU A C 1
ATOM 1578 O O . GLU A 1 196 ? 10.743 -1.347 -7.863 1.00 95.44 196 GLU A O 1
ATOM 1583 N N . VAL A 1 197 ? 11.776 0.614 -8.258 1.00 93.31 197 VAL A N 1
ATOM 1584 C CA . VAL A 1 197 ? 11.850 0.497 -9.715 1.00 93.31 197 VAL A CA 1
ATOM 1585 C C . VAL A 1 197 ? 13.312 0.577 -10.112 1.00 93.31 197 VAL A C 1
ATOM 1587 O O . VAL A 1 197 ? 14.012 1.493 -9.685 1.00 93.31 197 VAL A O 1
ATOM 1590 N N . ASP A 1 198 ? 13.768 -0.370 -10.925 1.00 90.38 198 ASP A N 1
ATOM 1591 C CA . ASP A 1 198 ? 15.154 -0.457 -11.379 1.00 90.38 198 ASP A CA 1
ATOM 1592 C C . ASP A 1 198 ? 15.205 -0.782 -12.878 1.00 90.38 198 ASP A C 1
ATOM 1594 O O . ASP A 1 198 ? 14.355 -1.514 -13.387 1.00 90.38 198 ASP A O 1
ATOM 1598 N N . GLY A 1 199 ? 16.192 -0.228 -13.582 1.00 87.31 199 GLY A N 1
ATOM 1599 C CA . GLY A 1 199 ? 16.344 -0.354 -15.035 1.00 87.31 199 GLY A CA 1
ATOM 1600 C C . GLY A 1 199 ? 15.667 0.744 -15.874 1.00 87.31 199 GLY A C 1
ATOM 1601 O O . GLY A 1 199 ? 15.320 1.825 -15.386 1.00 87.31 199 GLY A O 1
ATOM 1602 N N . VAL A 1 200 ? 15.547 0.479 -17.180 1.00 85.88 200 VAL A N 1
ATOM 1603 C CA . VAL A 1 200 ? 14.952 1.378 -18.186 1.00 85.88 200 VAL A CA 1
ATOM 1604 C C . VAL A 1 200 ? 13.730 0.689 -18.780 1.00 85.88 200 VAL A C 1
ATOM 1606 O O . VAL A 1 200 ? 13.877 -0.327 -19.451 1.00 85.88 200 VAL A O 1
ATOM 1609 N N . GLN A 1 201 ? 12.538 1.201 -18.477 1.00 84.88 201 GLN A N 1
ATOM 1610 C CA . GLN A 1 201 ? 11.236 0.671 -18.901 1.00 84.88 201 GLN A CA 1
ATOM 1611 C C . GLN A 1 201 ? 10.205 1.806 -18.918 1.00 84.88 201 GLN A C 1
ATOM 1613 O O . GLN A 1 201 ? 10.490 2.908 -18.450 1.00 84.88 201 GLN A O 1
ATOM 1618 N N . PHE A 1 202 ? 9.000 1.519 -19.406 1.00 88.06 202 PHE A N 1
ATOM 1619 C CA . PHE A 1 202 ? 7.834 2.375 -19.187 1.00 88.06 202 PHE A CA 1
ATOM 1620 C C . PHE A 1 202 ? 7.274 2.199 -17.774 1.00 88.06 202 PHE A C 1
ATOM 1622 O O . PHE A 1 202 ? 7.491 1.170 -17.125 1.00 88.06 202 PHE A O 1
ATOM 1629 N N . ASP A 1 203 ? 6.532 3.197 -17.302 1.00 90.81 203 ASP A N 1
ATOM 1630 C CA . ASP A 1 203 ? 5.756 3.065 -16.080 1.00 90.81 203 ASP A CA 1
ATOM 1631 C C . ASP A 1 203 ? 4.678 1.981 -16.236 1.00 90.81 203 ASP A C 1
ATOM 1633 O O . ASP A 1 203 ? 4.106 1.756 -17.305 1.00 90.81 203 ASP A O 1
ATOM 1637 N N . ARG A 1 204 ? 4.434 1.240 -15.154 1.00 94.38 204 ARG A N 1
ATOM 1638 C CA . ARG A 1 204 ? 3.452 0.156 -15.122 1.00 94.38 204 ARG A CA 1
ATOM 1639 C C . ARG A 1 204 ? 2.281 0.544 -14.248 1.00 94.38 204 ARG A C 1
ATOM 1641 O O . ARG A 1 204 ? 2.450 1.142 -13.186 1.00 94.38 204 ARG A O 1
ATOM 1648 N N . LEU A 1 205 ? 1.090 0.136 -14.669 1.00 96.44 205 LEU A N 1
ATOM 1649 C CA . LEU A 1 205 ? -0.091 0.192 -13.823 1.00 96.44 205 LEU A CA 1
ATOM 1650 C C . LEU A 1 205 ? -0.035 -0.939 -12.797 1.00 96.44 205 LEU A C 1
ATOM 1652 O O . LEU A 1 205 ? 0.308 -2.078 -13.113 1.00 96.44 205 LEU A O 1
ATOM 1656 N N . ALA A 1 206 ? -0.408 -0.612 -11.567 1.00 97.00 206 ALA A N 1
ATOM 1657 C CA . ALA A 1 206 ? -0.564 -1.555 -10.482 1.00 97.00 206 ALA A CA 1
ATOM 1658 C C . ALA A 1 206 ? -1.980 -1.470 -9.909 1.00 97.00 206 ALA A C 1
ATOM 1660 O O . ALA A 1 206 ? -2.537 -0.387 -9.695 1.00 97.00 206 ALA A O 1
ATOM 1661 N N . ASN A 1 207 ? -2.552 -2.637 -9.636 1.00 98.00 207 ASN A N 1
ATOM 1662 C CA . ASN A 1 207 ? -3.894 -2.798 -9.106 1.00 98.00 207 ASN A CA 1
ATOM 1663 C C . ASN A 1 207 ? -3.846 -3.666 -7.850 1.00 98.00 207 ASN A C 1
ATOM 1665 O O . ASN A 1 207 ? -3.250 -4.741 -7.852 1.00 98.00 207 ASN A O 1
ATOM 1669 N N . LEU A 1 208 ? -4.513 -3.221 -6.789 1.00 98.12 208 LEU A N 1
ATOM 1670 C CA . LEU A 1 208 ? -4.682 -3.988 -5.563 1.00 98.12 208 LEU A CA 1
ATOM 1671 C C . LEU A 1 208 ? -6.151 -4.318 -5.336 1.00 98.12 208 LEU A C 1
ATOM 1673 O O . LEU A 1 208 ? -7.007 -3.424 -5.297 1.00 98.12 208 LEU A O 1
ATOM 1677 N N . PHE A 1 209 ? -6.400 -5.600 -5.111 1.00 98.25 209 PHE A N 1
ATOM 1678 C CA . PHE A 1 209 ? -7.699 -6.168 -4.814 1.00 98.25 209 PHE A CA 1
ATOM 1679 C C . PHE A 1 209 ? -7.693 -6.798 -3.424 1.00 98.25 209 PHE A C 1
ATOM 1681 O O . PHE A 1 209 ? -6.713 -7.414 -3.003 1.00 98.25 209 PHE A O 1
ATOM 1688 N N . VAL A 1 210 ? -8.806 -6.634 -2.722 1.00 97.94 210 VAL A N 1
ATOM 1689 C CA . VAL A 1 210 ? -9.077 -7.240 -1.420 1.00 97.94 210 VAL A CA 1
ATOM 1690 C C . VAL A 1 210 ? -10.368 -8.021 -1.580 1.00 97.94 210 VAL A C 1
ATOM 1692 O O . VAL A 1 210 ? -11.403 -7.423 -1.863 1.00 97.94 210 VAL A O 1
ATOM 1695 N N . ASP A 1 211 ? -10.298 -9.341 -1.445 1.00 96.50 211 ASP A N 1
ATOM 1696 C CA . ASP A 1 211 ? -11.435 -10.254 -1.585 1.00 96.50 211 ASP A CA 1
ATOM 1697 C C . ASP A 1 211 ? -12.231 -10.005 -2.885 1.00 96.50 211 ASP A C 1
ATOM 1699 O O . ASP A 1 211 ? -13.443 -9.804 -2.884 1.00 96.50 211 ASP A O 1
ATOM 1703 N N . GLY A 1 212 ? -11.506 -9.882 -4.004 1.00 96.81 212 GLY A N 1
ATOM 1704 C CA . GLY A 1 212 ? -12.061 -9.592 -5.334 1.00 96.81 212 GLY A CA 1
ATOM 1705 C C . GLY A 1 212 ? -12.417 -8.122 -5.610 1.00 96.81 212 GLY A C 1
ATOM 1706 O O . GLY A 1 212 ? -12.644 -7.757 -6.761 1.00 96.81 212 GLY A O 1
ATOM 1707 N N . VAL A 1 213 ? -12.418 -7.238 -4.606 1.00 97.81 213 VAL A N 1
ATOM 1708 C CA . VAL A 1 213 ? -12.767 -5.815 -4.773 1.00 97.81 213 VAL A CA 1
ATOM 1709 C C . VAL A 1 213 ? -11.519 -4.970 -5.016 1.00 97.81 213 VAL A C 1
ATOM 1711 O O . VAL A 1 213 ? -10.615 -4.944 -4.183 1.00 97.81 213 VAL A O 1
ATOM 1714 N N . GLN A 1 214 ? -11.475 -4.208 -6.113 1.00 97.69 214 GLN A N 1
ATOM 1715 C CA . GLN A 1 214 ? -10.370 -3.284 -6.384 1.00 97.69 214 GLN A CA 1
ATOM 1716 C C . GLN A 1 214 ? -10.410 -2.082 -5.430 1.00 97.69 214 GLN A C 1
ATOM 1718 O O . GLN A 1 214 ? -11.309 -1.241 -5.494 1.00 97.69 214 GLN A O 1
ATOM 1723 N N . VAL A 1 215 ? -9.401 -1.963 -4.567 1.00 96.94 215 VAL A N 1
ATOM 1724 C CA . VAL A 1 215 ? -9.312 -0.879 -3.573 1.00 96.94 215 VAL A CA 1
ATOM 1725 C C . VAL A 1 215 ? -8.285 0.189 -3.954 1.00 96.94 215 VAL A C 1
ATOM 1727 O O . VAL A 1 215 ? -8.373 1.333 -3.489 1.00 96.94 215 VAL A O 1
ATOM 1730 N N . TRP A 1 216 ? -7.321 -0.134 -4.825 1.00 96.44 216 TRP A N 1
ATOM 1731 C CA . TRP A 1 216 ? -6.262 0.789 -5.244 1.00 96.44 216 TRP A CA 1
ATOM 1732 C C . TRP A 1 216 ? -5.840 0.558 -6.701 1.00 96.44 216 TRP A C 1
ATOM 1734 O O . TRP A 1 216 ? -5.445 -0.545 -7.056 1.00 96.44 216 TRP A O 1
ATOM 1744 N N . ARG A 1 217 ? -5.894 1.621 -7.517 1.00 96.50 217 ARG A N 1
ATOM 1745 C CA . ARG A 1 217 ? -5.193 1.742 -8.805 1.00 96.50 217 ARG A CA 1
ATOM 1746 C C . ARG A 1 217 ? -4.101 2.793 -8.700 1.00 96.50 217 ARG A C 1
ATOM 1748 O O . ARG A 1 217 ? -4.365 3.874 -8.171 1.00 96.50 217 ARG A O 1
ATOM 1755 N N . THR A 1 218 ? -2.909 2.477 -9.169 1.00 95.25 218 THR A N 1
ATOM 1756 C CA . THR A 1 218 ? -1.751 3.377 -9.153 1.00 95.25 218 THR A CA 1
ATOM 1757 C C . THR A 1 218 ? -0.840 3.065 -10.333 1.00 95.25 218 THR A C 1
ATOM 1759 O O . THR A 1 218 ? -1.025 2.047 -10.993 1.00 95.25 218 THR A O 1
ATOM 1762 N N . SER A 1 219 ? 0.141 3.919 -10.596 1.00 95.31 219 SER A N 1
ATOM 1763 C CA . SER A 1 219 ? 1.271 3.608 -11.469 1.00 95.31 219 SER A CA 1
ATOM 1764 C C . SER A 1 219 ? 2.563 3.515 -10.658 1.00 95.31 219 SER A C 1
ATOM 1766 O O . SER A 1 219 ? 2.623 3.962 -9.506 1.00 95.31 219 SER A O 1
ATOM 1768 N N . THR A 1 220 ? 3.586 2.896 -11.238 1.00 94.62 220 THR A N 1
ATOM 1769 C CA . THR A 1 220 ? 4.960 2.984 -10.742 1.00 94.62 220 THR A CA 1
ATOM 1770 C C . THR A 1 220 ? 5.555 4.350 -11.070 1.00 94.62 220 THR A C 1
ATOM 1772 O O . THR A 1 220 ? 5.134 5.012 -12.016 1.00 94.62 220 THR A O 1
ATOM 1775 N N . ILE A 1 221 ? 6.585 4.759 -10.331 1.00 92.69 221 ILE A N 1
ATOM 1776 C CA . ILE A 1 221 ? 7.414 5.891 -10.751 1.00 92.69 221 ILE A CA 1
ATOM 1777 C C . ILE A 1 221 ? 8.079 5.588 -12.101 1.00 92.69 221 ILE A C 1
ATOM 1779 O O . ILE A 1 221 ? 8.467 4.446 -12.353 1.00 92.69 221 ILE A O 1
ATOM 1783 N N . GLU A 1 222 ? 8.215 6.609 -12.950 1.00 89.88 222 GLU A N 1
ATOM 1784 C CA . GLU A 1 222 ? 8.866 6.486 -14.255 1.00 89.88 222 GLU A CA 1
ATOM 1785 C C . GLU A 1 222 ? 10.304 5.953 -14.090 1.00 89.88 222 GLU A C 1
ATOM 1787 O O . GLU A 1 222 ? 11.123 6.592 -13.408 1.00 89.88 222 GLU A O 1
ATOM 1792 N N . PRO A 1 223 ? 10.643 4.802 -14.690 1.00 84.94 223 PRO A N 1
ATOM 1793 C CA . PRO A 1 223 ? 12.009 4.292 -14.708 1.00 84.94 223 PRO A CA 1
ATOM 1794 C C . PRO A 1 223 ? 12.935 5.247 -15.475 1.00 84.94 223 PRO A C 1
ATOM 1796 O O . PRO A 1 223 ? 12.562 5.805 -16.497 1.00 84.94 223 PRO A O 1
ATOM 1799 N N . SER A 1 224 ? 14.168 5.457 -15.008 1.00 84.81 224 SER A N 1
ATOM 1800 C CA . SER A 1 224 ? 15.130 6.318 -15.726 1.00 84.81 224 SER A CA 1
ATOM 1801 C C . SER A 1 224 ? 16.565 5.789 -15.667 1.00 84.81 224 SER A C 1
ATOM 1803 O O . SER A 1 224 ? 17.508 6.557 -15.463 1.00 84.81 224 SER A O 1
ATOM 1805 N N . GLY A 1 225 ? 16.731 4.464 -15.743 1.00 84.62 225 GLY A N 1
ATOM 1806 C CA . GLY A 1 225 ? 18.042 3.801 -15.734 1.00 84.62 225 GLY A CA 1
ATOM 1807 C C . GLY A 1 225 ? 18.777 3.859 -14.395 1.00 84.62 225 GLY A C 1
ATOM 1808 O O . GLY A 1 225 ? 19.971 3.584 -14.326 1.00 84.62 225 GLY A O 1
ATOM 1809 N N . ARG A 1 226 ? 18.085 4.255 -13.325 1.00 88.44 226 ARG A N 1
ATOM 1810 C CA . ARG A 1 226 ? 18.590 4.280 -11.951 1.00 88.44 226 ARG A CA 1
ATOM 1811 C C . ARG A 1 226 ? 17.494 3.784 -11.028 1.00 88.44 226 ARG A C 1
ATOM 1813 O O . ARG A 1 226 ? 16.317 4.030 -11.295 1.00 88.44 226 ARG A O 1
ATOM 1820 N N . LYS A 1 227 ? 17.897 3.176 -9.916 1.00 92.81 227 LYS A N 1
ATOM 1821 C CA . LYS A 1 227 ? 16.967 2.733 -8.885 1.00 92.81 227 LYS A CA 1
ATOM 1822 C C . LYS A 1 227 ? 16.202 3.922 -8.296 1.00 92.81 227 LYS A C 1
ATOM 1824 O O . LYS A 1 227 ? 16.809 4.878 -7.809 1.00 92.81 227 LYS A O 1
ATOM 1829 N N . LYS A 1 228 ? 14.874 3.851 -8.342 1.00 94.00 228 LYS A N 1
ATOM 1830 C CA . LYS A 1 228 ? 13.948 4.825 -7.756 1.00 94.00 228 LYS A CA 1
ATOM 1831 C C . LYS A 1 228 ? 13.043 4.149 -6.741 1.00 94.00 228 LYS A C 1
ATOM 1833 O O . LYS A 1 228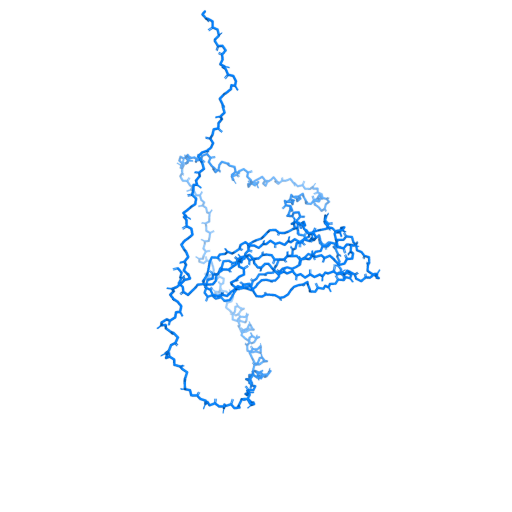 ? 12.734 2.965 -6.855 1.00 94.00 228 LYS A O 1
ATOM 1838 N N . PHE A 1 229 ? 12.593 4.940 -5.777 1.00 95.25 229 PHE A N 1
ATOM 1839 C CA . PHE A 1 229 ? 11.726 4.496 -4.697 1.00 95.25 229 PHE A CA 1
ATOM 1840 C C . PHE A 1 229 ? 10.515 5.411 -4.609 1.00 95.25 229 PHE A C 1
ATOM 1842 O O . PHE A 1 229 ? 10.629 6.617 -4.843 1.00 95.25 229 PHE A O 1
ATOM 1849 N N . SER A 1 230 ? 9.369 4.852 -4.242 1.00 94.44 230 SER A N 1
ATOM 1850 C CA . SER A 1 230 ? 8.214 5.650 -3.854 1.00 94.44 230 SER A CA 1
ATOM 1851 C C . SER A 1 230 ? 7.424 4.986 -2.743 1.00 94.44 230 SER A C 1
ATOM 1853 O O . SER A 1 230 ? 7.216 3.773 -2.756 1.00 94.44 230 SER A O 1
ATOM 1855 N N . ASP A 1 231 ? 6.954 5.825 -1.826 1.00 95.19 231 ASP A N 1
ATOM 1856 C CA . ASP A 1 231 ? 6.232 5.428 -0.629 1.00 95.19 231 ASP A CA 1
ATOM 1857 C C . ASP A 1 231 ? 4.890 6.146 -0.600 1.00 95.19 231 ASP A C 1
ATOM 1859 O O . ASP A 1 231 ? 4.812 7.355 -0.370 1.00 95.19 231 ASP A O 1
ATOM 1863 N N . PHE A 1 232 ? 3.816 5.396 -0.821 1.00 93.81 232 PHE A N 1
ATOM 1864 C CA . PHE A 1 232 ? 2.464 5.935 -0.810 1.00 93.81 232 PHE A CA 1
ATOM 1865 C C . PHE A 1 232 ? 1.644 5.318 0.308 1.00 93.81 232 PHE A C 1
ATOM 1867 O O . PHE A 1 232 ? 1.733 4.126 0.596 1.00 93.81 232 PHE A O 1
ATOM 1874 N N . LYS A 1 233 ? 0.790 6.138 0.919 1.00 94.19 233 LYS A N 1
ATOM 1875 C CA . LYS A 1 233 ? -0.214 5.688 1.879 1.00 94.19 233 LYS A CA 1
ATOM 1876 C C . LYS A 1 233 ? -1.591 5.998 1.339 1.00 94.19 233 LYS A C 1
ATOM 1878 O O . LYS A 1 233 ? -1.829 7.107 0.867 1.00 94.19 233 LYS A O 1
ATOM 1883 N N . LYS A 1 234 ? -2.492 5.032 1.456 1.00 94.50 234 LYS A N 1
ATOM 1884 C CA . LYS A 1 234 ? -3.882 5.191 1.064 1.00 94.50 234 LYS A CA 1
ATOM 1885 C C . LYS A 1 234 ? -4.807 4.781 2.190 1.00 94.50 234 LYS A C 1
ATOM 1887 O O . LYS A 1 234 ? -4.743 3.658 2.685 1.00 94.50 234 LYS A O 1
ATOM 1892 N N . ASP A 1 235 ? -5.688 5.694 2.554 1.00 94.75 235 ASP A N 1
ATOM 1893 C CA . ASP A 1 235 ? -6.836 5.403 3.390 1.00 94.75 235 ASP A CA 1
ATOM 1894 C C . ASP A 1 235 ? -7.881 4.635 2.576 1.00 94.75 235 ASP A C 1
ATOM 1896 O O . ASP A 1 235 ? -8.393 5.105 1.554 1.00 94.75 235 ASP A O 1
ATOM 1900 N N . ILE A 1 236 ? -8.180 3.425 3.032 1.00 95.69 236 ILE A N 1
ATOM 1901 C CA . ILE A 1 236 ? -9.185 2.544 2.445 1.00 95.69 236 ILE A CA 1
ATOM 1902 C C . ILE A 1 236 ? -10.252 2.164 3.472 1.00 95.69 236 ILE A C 1
ATOM 1904 O O . ILE A 1 236 ? -10.894 1.125 3.340 1.00 95.69 236 ILE A O 1
ATOM 1908 N N . SER A 1 237 ? -10.485 3.008 4.479 1.00 94.69 237 SER A N 1
ATOM 1909 C CA . SER A 1 237 ? -11.421 2.740 5.580 1.00 94.69 237 SER A CA 1
ATOM 1910 C C . SER A 1 237 ? -12.850 2.461 5.106 1.00 94.69 237 SER A C 1
ATOM 1912 O O . SER A 1 237 ? -13.565 1.697 5.747 1.00 94.69 237 SER A O 1
ATOM 1914 N N . LYS A 1 238 ? -13.251 2.963 3.928 1.00 93.50 238 LYS A N 1
ATOM 1915 C CA . LYS A 1 238 ? -14.525 2.587 3.279 1.00 93.50 238 LYS A CA 1
ATOM 1916 C C . LYS A 1 238 ? -14.664 1.082 2.994 1.00 93.50 238 LYS A C 1
ATOM 1918 O O . LYS A 1 238 ? -15.778 0.585 2.874 1.00 93.50 238 LYS A O 1
ATOM 1923 N N . TYR A 1 239 ? -13.548 0.362 2.899 1.00 95.62 239 TYR A N 1
ATOM 1924 C CA . TYR A 1 239 ? -13.471 -1.080 2.668 1.00 95.62 239 TYR A CA 1
ATOM 1925 C C . TYR A 1 239 ? -13.089 -1.863 3.935 1.00 95.62 239 TYR A C 1
ATOM 1927 O O . TYR A 1 239 ? -12.787 -3.051 3.845 1.00 95.62 239 TYR A O 1
ATOM 1935 N N . SER A 1 240 ? -13.113 -1.243 5.123 1.00 95.38 240 SER A N 1
ATOM 1936 C CA . SER A 1 240 ? -12.662 -1.871 6.378 1.00 95.38 240 SER A CA 1
ATOM 1937 C C . SER A 1 240 ? -13.368 -3.192 6.689 1.00 95.38 240 SER A C 1
ATOM 1939 O O . SER A 1 240 ? -12.748 -4.110 7.218 1.00 95.38 240 SER A O 1
ATOM 1941 N N . LYS A 1 241 ? -14.639 -3.331 6.289 1.00 95.62 241 LYS A N 1
ATOM 1942 C CA . LYS A 1 241 ? -15.418 -4.569 6.437 1.00 95.62 241 LYS A CA 1
ATOM 1943 C C . LYS A 1 241 ? -14.783 -5.778 5.739 1.00 95.62 241 LYS A C 1
ATOM 1945 O O . LYS A 1 241 ? -14.942 -6.885 6.237 1.00 95.62 241 LYS A O 1
ATOM 1950 N N . LEU A 1 242 ? -14.055 -5.589 4.633 1.00 96.25 242 LEU A N 1
ATOM 1951 C CA . LEU A 1 242 ? -13.377 -6.690 3.936 1.00 96.25 242 LEU A CA 1
ATOM 1952 C C . LEU A 1 242 ? -12.262 -7.301 4.793 1.00 96.25 242 LEU A C 1
ATOM 1954 O O . LEU A 1 242 ? -12.075 -8.508 4.769 1.00 96.25 242 LEU A O 1
ATOM 1958 N N . PHE A 1 243 ? -11.588 -6.487 5.611 1.00 95.31 243 PHE A N 1
ATOM 1959 C CA . PHE A 1 243 ? -10.489 -6.907 6.488 1.00 95.31 243 PHE A CA 1
ATOM 1960 C C . PHE A 1 243 ? -10.959 -7.562 7.795 1.00 95.31 243 PHE A C 1
ATOM 1962 O O . PHE A 1 243 ? -10.129 -8.023 8.571 1.00 95.31 243 PHE A O 1
ATOM 1969 N N . LYS A 1 244 ? -12.272 -7.575 8.062 1.00 94.50 244 LYS A N 1
ATOM 1970 C CA . LYS A 1 244 ? -12.866 -8.228 9.241 1.00 94.50 244 LYS A CA 1
ATOM 1971 C C . LYS A 1 244 ? -13.262 -9.684 8.985 1.00 94.50 244 LYS A C 1
ATOM 1973 O O . LYS A 1 244 ? -13.709 -10.347 9.913 1.00 94.50 244 LYS A O 1
ATOM 1978 N N . LYS A 1 245 ? -13.161 -10.155 7.739 1.00 93.44 245 LYS A N 1
ATOM 1979 C CA . LYS A 1 245 ? -13.384 -11.560 7.392 1.00 93.44 245 LYS A CA 1
ATOM 1980 C C . LYS A 1 245 ? -12.136 -12.374 7.732 1.00 93.44 245 LYS A C 1
ATOM 1982 O O . LYS A 1 245 ? -11.029 -11.836 7.753 1.00 93.44 245 LYS A O 1
ATOM 1987 N N . ASP A 1 246 ? -12.318 -13.669 7.935 1.00 93.44 246 ASP A N 1
ATOM 1988 C CA . ASP A 1 246 ? -11.199 -14.600 8.029 1.00 93.44 246 ASP A CA 1
ATOM 1989 C C . ASP A 1 246 ? -10.665 -14.932 6.632 1.00 93.44 246 ASP A C 1
ATOM 1991 O O . ASP A 1 246 ? -11.426 -14.987 5.665 1.00 93.44 246 ASP A O 1
ATOM 1995 N N . ASN A 1 247 ? -9.356 -15.175 6.534 1.00 95.19 247 ASN A N 1
ATOM 1996 C CA . ASN A 1 247 ? -8.689 -15.628 5.310 1.00 95.19 247 ASN A CA 1
ATOM 1997 C C . ASN A 1 247 ? -8.956 -14.737 4.076 1.00 95.19 247 ASN A C 1
ATOM 1999 O O . ASN A 1 247 ? -9.261 -15.217 2.986 1.00 95.19 247 ASN A O 1
ATOM 2003 N N . VAL A 1 248 ? -8.834 -13.421 4.253 1.00 96.88 248 VAL A N 1
ATOM 2004 C CA . VAL A 1 248 ? -9.022 -12.414 3.202 1.00 96.88 248 VAL A CA 1
ATOM 2005 C C . VAL A 1 248 ? -7.953 -12.576 2.132 1.00 96.88 248 VAL A C 1
ATOM 2007 O O . VAL A 1 248 ? -6.761 -12.423 2.409 1.00 96.88 248 VAL A O 1
ATOM 2010 N N . GLN A 1 249 ? -8.368 -12.816 0.893 1.00 98.06 249 GLN A N 1
ATOM 2011 C CA . GLN A 1 249 ? -7.442 -12.853 -0.231 1.00 98.06 249 GLN A CA 1
ATOM 2012 C C . GLN A 1 249 ? -7.032 -11.430 -0.630 1.00 98.06 249 GLN A C 1
ATOM 2014 O O . GLN A 1 249 ? -7.871 -10.579 -0.921 1.00 98.06 249 GLN A O 1
ATOM 2019 N N . ILE A 1 250 ? -5.732 -11.172 -0.684 1.00 98.12 250 ILE A N 1
ATOM 2020 C CA . ILE A 1 250 ? -5.140 -9.935 -1.184 1.00 98.12 250 ILE A CA 1
ATOM 2021 C C . ILE A 1 250 ? -4.425 -10.266 -2.490 1.00 98.12 250 ILE A C 1
ATOM 2023 O O . ILE A 1 250 ? -3.543 -11.123 -2.521 1.00 98.12 250 ILE A O 1
ATOM 2027 N N . LEU A 1 251 ? -4.790 -9.572 -3.563 1.00 98.38 251 LEU A N 1
ATOM 2028 C CA . LEU A 1 251 ? -4.190 -9.743 -4.882 1.00 98.38 251 LEU A CA 1
ATOM 2029 C C . LEU A 1 251 ? -3.573 -8.420 -5.327 1.00 98.38 251 LEU A C 1
ATOM 2031 O O . LEU A 1 251 ? -4.260 -7.403 -5.408 1.00 98.38 251 LEU A O 1
ATOM 2035 N N . PHE A 1 252 ? -2.275 -8.435 -5.622 1.00 98.31 252 PHE A N 1
ATOM 2036 C CA . PHE A 1 252 ? -1.548 -7.302 -6.182 1.00 98.31 252 PHE A CA 1
ATOM 2037 C C . PHE A 1 252 ? -1.074 -7.653 -7.591 1.00 98.31 252 PHE A C 1
ATOM 2039 O O . PHE A 1 252 ? -0.223 -8.523 -7.784 1.00 98.31 252 PHE A O 1
ATOM 2046 N N . GLN A 1 253 ? -1.638 -6.970 -8.578 1.00 98.19 253 GLN A N 1
ATOM 2047 C CA . GLN A 1 253 ? -1.319 -7.141 -9.986 1.00 98.19 253 GLN A CA 1
ATOM 2048 C C . GLN A 1 253 ? -0.461 -5.974 -10.454 1.00 98.19 253 GLN A C 1
ATOM 2050 O O . GLN A 1 253 ? -0.854 -4.817 -10.320 1.00 98.19 253 GLN A O 1
ATOM 2055 N N . LEU A 1 254 ? 0.687 -6.295 -11.036 1.00 97.69 254 LEU A N 1
ATOM 2056 C CA . LEU A 1 254 ? 1.530 -5.361 -11.766 1.00 97.69 254 LEU A CA 1
ATOM 2057 C C . LEU A 1 254 ? 2.089 -6.138 -12.951 1.00 97.69 254 LEU A C 1
ATOM 2059 O O . LEU A 1 254 ? 2.966 -6.990 -12.789 1.00 97.69 254 LEU A O 1
ATOM 2063 N N . ASP A 1 255 ? 1.530 -5.883 -14.127 1.00 95.88 255 ASP A N 1
ATOM 2064 C CA . ASP A 1 255 ? 1.932 -6.570 -15.346 1.00 95.88 255 ASP A CA 1
ATOM 2065 C C . ASP A 1 255 ? 3.208 -5.932 -15.873 1.00 95.88 255 ASP A C 1
ATOM 2067 O O . ASP A 1 255 ? 3.229 -4.773 -16.293 1.00 95.88 255 ASP A O 1
ATOM 2071 N N . ASN A 1 256 ? 4.292 -6.697 -15.820 1.00 94.44 256 ASN A N 1
ATOM 2072 C CA . ASN A 1 256 ? 5.581 -6.248 -16.296 1.00 94.44 256 ASN A CA 1
ATOM 2073 C C . ASN A 1 256 ? 6.221 -7.297 -17.195 1.00 94.44 256 ASN A C 1
ATOM 2075 O O . ASN A 1 256 ? 6.230 -8.483 -16.873 1.00 94.44 256 ASN A O 1
ATOM 2079 N N . LEU A 1 257 ? 6.800 -6.839 -18.294 1.00 91.56 257 LEU A N 1
ATOM 2080 C CA . LEU A 1 257 ? 7.621 -7.630 -19.198 1.00 91.56 257 LEU A CA 1
ATOM 2081 C C . LEU A 1 257 ? 8.992 -6.968 -19.262 1.00 91.56 257 LEU A C 1
ATOM 2083 O O . LEU A 1 257 ? 9.085 -5.768 -19.529 1.00 91.56 257 LEU A O 1
ATOM 2087 N N . LEU A 1 258 ? 10.027 -7.748 -18.968 1.00 89.25 258 LEU A N 1
ATOM 2088 C CA . LEU A 1 258 ? 11.413 -7.333 -19.098 1.00 89.25 258 LEU A CA 1
ATOM 2089 C C . LEU A 1 258 ? 11.877 -7.740 -20.499 1.00 89.25 258 LEU A C 1
ATOM 2091 O O . LEU A 1 258 ? 11.671 -8.879 -20.911 1.00 89.25 258 LEU A O 1
ATOM 2095 N N . THR A 1 259 ? 12.489 -6.814 -21.222 1.00 81.56 259 THR A N 1
ATOM 2096 C CA . THR A 1 259 ? 13.094 -7.057 -22.533 1.00 81.56 259 THR A CA 1
ATOM 2097 C C . THR A 1 259 ? 14.484 -6.443 -22.537 1.00 81.56 259 THR A C 1
ATOM 2099 O O . THR A 1 259 ? 14.694 -5.382 -21.947 1.00 81.56 259 THR A O 1
ATOM 2102 N N . ASP A 1 260 ? 15.422 -7.102 -23.211 1.00 74.12 260 ASP A N 1
ATOM 2103 C CA . ASP A 1 260 ? 16.786 -6.596 -23.392 1.00 74.12 260 ASP A CA 1
ATOM 2104 C C . ASP A 1 260 ? 16.857 -5.505 -24.476 1.00 74.12 260 ASP A C 1
ATOM 2106 O O . ASP A 1 260 ? 17.894 -4.870 -24.668 1.00 74.12 260 ASP A O 1
ATOM 2110 N N . LYS A 1 261 ? 15.751 -5.277 -25.196 1.00 60.69 261 LYS A N 1
ATOM 2111 C CA . LYS A 1 261 ? 15.608 -4.256 -26.239 1.00 60.69 261 LYS A CA 1
ATOM 2112 C C . LYS A 1 261 ? 14.454 -3.321 -25.897 1.00 60.69 261 LYS A C 1
ATOM 2114 O O . LYS A 1 261 ? 13.338 -3.803 -25.705 1.00 60.69 261 LYS A O 1
ATOM 2119 N N . LEU A 1 262 ? 14.747 -2.023 -25.822 1.00 55.78 262 LEU A N 1
ATOM 2120 C CA . LEU A 1 262 ? 13.756 -0.946 -25.726 1.00 55.78 262 LEU A CA 1
ATOM 2121 C C . LEU A 1 262 ? 13.082 -0.699 -27.074 1.00 55.78 262 LEU A C 1
ATOM 2123 O O . 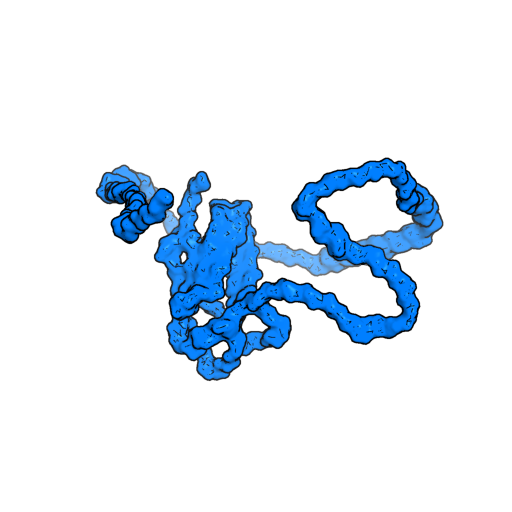LEU A 1 262 ? 13.807 -0.741 -28.095 1.00 55.78 262 LEU A O 1
#

Sequence (262 aa):
MSFQDKNPDEEYSFPQAELPPYSDISNTVDEEKQSFLNDDKKENYENSPSLKVARSSDKLKRFCQVFSLIGVLYLVNFVYLNFSDFQNGLSRYNFNLGCNKPPTKPLEQHPIFRNLIDIVDTSYSEEEGEDIASKGKQIISVTNPFVPKPFYGKSVYSSKLLHHKFGNSWGKPAVVNFTVPTNISFEAVVLTLHTEVDGVQFDRLANLFVDGVQVWRTSTIEPSGRKKFSDFKKDISKYSKLFKKDNVQILFQLDNLLTDKL

Foldseek 3Di:
DDDDDDDPPPDDDDDPPDDDDDDDPPPDPPPPPDDDDDDDDDDDDDDDDPPPPPPPPVVVVVVVVVVVVVVVVVVVVVCVVCVVVVVVVCVVPPPPPPDPDDDDDDDDDDPVCPPVVVVPPPPPDPDDDDDPVPPPDDDDDPDPPWDPDPPPPDDPDDDDFDDDDAEQCAVPWDKGWDADDPPDDDQWDKDKDKDKDAAADAKWWKWKDKQNHTQDIDIDDHYDRHIDIDIDMTISSVCVVSRNDHGIMMIMDTRHYDDPPD

Organism: Candida tropicalis (strain ATCC MYA-3404 / T1) (NCBI:txid294747)

pLDDT: mean 71.53, std 23.78, range [27.89, 98.38]

Secondary structure (DSSP, 8-state):
----PPPS----PPP--PPPP-----SSSSSS--S----------------------HHHHHHHHHHHHHHHHHHHHHHHHTHHHHHHHHTT-----------PPPPPPPGGGTTTTTTS---------S-TTSS---------TTSPPTT--S-S----------SS-TT--EEEEE---TT---S--EEEE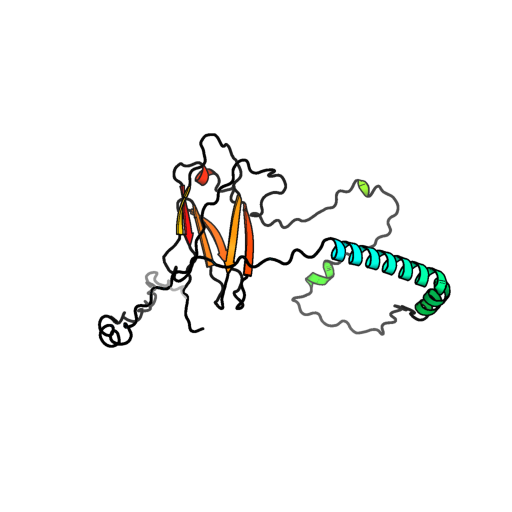EEEE-SS----EEEEEETTEEEEEEEPPPP-SS-EEEEEEEE-GGGGGGGGSSSEEEEEEE-----S--

Radius of gyration: 34.15 Å; chains: 1; bounding box: 84×84×67 Å